Protein AF-A0A2V5WK28-F1 (afdb_monomer_lite)

Sequence (293 aa):
NPLSLSKFLLCASWWDNRQPDSDFASAKPNAKDSAPPSRVGIPGIIVWGSDWAGKEMAVALRKSIGTKAVLEDFKRYGFGERSTSQRDDTFWDELAPVWKARLLPPPAYISLSDETKDEEWAEALSIGEMDMQVTALHVSRFLQAVGNEGVMLSPVAREESAAPAMTTTPGPHRESNNSKRVMQESTSRRLQAAMRDCVQRGTARSIAKALEGTGWEVGGKTGSGMALLPKGPQIDGWFAGLIFDPQGKARFAFATFVRSGGYGGENAAKISAELARYLIGETTAAKDRPSRP

Secondary structure (DSSP, 8-state):
--GGGHHHHHHHHHHHTT----EEE-S-TT--SSSSPSEEEHHHHHHH--HHHHHHHHHHHHHHH-HHHHHHHHHHTT--BTTT----HHHHHHS-HHHHTT--PPPPEE---TTS-HHHHHIIIII-SSSEE--HHHHHHHHHHHHTTTEE------------SS-------------EE-S-HHHHHHHHHHHHHHHHTSTTGGGTTTTTTTS-EEEEEEEEEEEEETTEEEEEEEEEEEEE-TTS-EEEEEEEEETT--SIIIIIHHHHHHHHHHHTT-----S--PPP-

Radius of gyration: 19.92 Å; chains: 1; bounding box: 61×44×59 Å

pLDDT: mean 84.78, std 17.78, range [35.0, 98.75]

Foldseek 3Di:
DCFQLLLLLLLQLCVQVVPDFDWFQLDPPPDDPPAQDRIDTSLSCQQALRLRRLLVSQLVSCVVPNPVSSQVLVVLLVAHAPVPFDDLCQALVLADPVCNVPDDDDTWHAHDDNPDDSRNRSCCNRGVPPRTDDDQVSQLQSQVCLLVLQKGDSDHHDDDPPDPPDDPPPDDPPCPVPTDRSGHSVSSVSSLVSQQSSCVPGVQVLLQCLCPPPLKGWGWGKGWDWDQDPVGIAIKIWTWHFIAHNVRHTDGTGIFIDGSQPTNNGRSSVVVSQVNCVVVVNDPPDPDDDDDD

Structure (mmCIF, N/CA/C/O backbone):
data_AF-A0A2V5WK28-F1
#
_entry.id   AF-A0A2V5WK28-F1
#
loop_
_atom_site.group_PDB
_atom_site.id
_atom_site.type_symbol
_atom_site.label_atom_id
_atom_site.label_alt_id
_atom_site.label_comp_id
_atom_site.label_asym_id
_atom_site.label_entity_id
_atom_site.label_seq_id
_atom_site.pdbx_PDB_ins_code
_atom_site.Cartn_x
_atom_site.Cartn_y
_atom_site.Cartn_z
_atom_site.occupancy
_atom_site.B_iso_or_equiv
_atom_site.auth_seq_id
_atom_site.auth_comp_id
_atom_site.auth_asym_id
_atom_site.auth_atom_id
_atom_site.pdbx_PDB_model_num
ATOM 1 N N . ASN A 1 1 ? 7.209 10.031 0.341 1.00 81.19 1 ASN A N 1
ATOM 2 C CA . ASN A 1 1 ? 7.428 8.917 -0.615 1.00 81.19 1 ASN A CA 1
ATOM 3 C C . ASN A 1 1 ? 6.760 7.680 -0.008 1.00 81.19 1 ASN A C 1
ATOM 5 O O . ASN A 1 1 ? 6.576 7.694 1.210 1.00 81.19 1 ASN A O 1
ATOM 9 N N . PRO A 1 2 ? 6.270 6.697 -0.786 1.00 82.12 2 PRO A N 1
ATOM 10 C CA . PRO A 1 2 ? 5.440 5.603 -0.259 1.00 82.12 2 PRO A CA 1
ATOM 11 C C . PRO A 1 2 ? 6.206 4.609 0.617 1.00 82.12 2 PRO A C 1
ATOM 13 O O . PRO A 1 2 ? 5.587 3.895 1.406 1.00 82.12 2 PRO A O 1
ATOM 16 N N . LEU A 1 3 ? 7.535 4.560 0.489 1.00 89.69 3 LEU A N 1
ATOM 17 C CA . LEU A 1 3 ? 8.381 3.543 1.110 1.00 89.69 3 LEU A CA 1
ATOM 18 C C . LEU A 1 3 ? 7.888 2.133 0.708 1.00 89.69 3 LEU A C 1
ATOM 20 O O . LEU A 1 3 ? 7.217 1.977 -0.314 1.00 89.69 3 LEU A O 1
ATOM 24 N N . SER A 1 4 ? 8.128 1.116 1.540 1.00 89.19 4 SER A N 1
ATOM 25 C CA . SER A 1 4 ? 7.653 -0.270 1.343 1.00 89.19 4 SER A CA 1
ATOM 26 C C . SER A 1 4 ? 6.130 -0.460 1.145 1.00 89.19 4 SER A C 1
ATOM 28 O O . SER A 1 4 ? 5.692 -1.601 0.988 1.00 89.19 4 SER A O 1
ATOM 30 N N . LEU A 1 5 ? 5.306 0.598 1.140 1.00 92.75 5 LEU A N 1
ATOM 31 C CA . LEU A 1 5 ? 3.913 0.529 0.680 1.00 92.75 5 LEU A CA 1
ATOM 32 C C . LEU A 1 5 ? 3.802 0.395 -0.853 1.00 92.75 5 LEU A C 1
ATOM 34 O O . LEU A 1 5 ? 2.793 -0.121 -1.331 1.00 92.75 5 LEU A O 1
ATOM 38 N N . SER A 1 6 ? 4.823 0.789 -1.631 1.00 93.69 6 SER A N 1
ATOM 39 C CA . SER A 1 6 ? 4.862 0.596 -3.096 1.00 93.69 6 SER A CA 1
ATOM 40 C C . SER A 1 6 ? 4.729 -0.880 -3.497 1.00 93.69 6 SER A C 1
ATOM 42 O O . SER A 1 6 ? 4.060 -1.194 -4.486 1.00 93.69 6 SER A O 1
ATOM 44 N N . LYS A 1 7 ? 5.229 -1.794 -2.652 1.00 95.75 7 LYS A N 1
ATOM 45 C CA . LYS A 1 7 ? 5.062 -3.251 -2.780 1.00 95.75 7 LYS A CA 1
ATOM 46 C C . LYS A 1 7 ? 3.592 -3.695 -2.908 1.00 95.75 7 LYS A C 1
ATOM 48 O O . LYS A 1 7 ? 3.334 -4.724 -3.530 1.00 95.75 7 LYS A O 1
ATOM 53 N N . PHE A 1 8 ? 2.614 -2.933 -2.394 1.00 97.12 8 PHE A N 1
ATOM 54 C CA . PHE A 1 8 ? 1.190 -3.215 -2.636 1.00 97.12 8 PHE A CA 1
ATOM 55 C C . PHE A 1 8 ? 0.784 -3.008 -4.100 1.00 97.12 8 PHE A C 1
ATOM 57 O O . PHE A 1 8 ? 0.059 -3.839 -4.643 1.00 97.12 8 PHE A O 1
ATOM 64 N N . LEU A 1 9 ? 1.243 -1.926 -4.739 1.00 96.62 9 LEU A N 1
ATOM 65 C CA . LEU A 1 9 ? 0.930 -1.624 -6.142 1.00 96.62 9 LEU A CA 1
ATOM 66 C C . LEU A 1 9 ? 1.559 -2.675 -7.063 1.00 96.62 9 LEU A C 1
ATOM 68 O O . LEU A 1 9 ? 0.921 -3.153 -7.999 1.00 96.62 9 LEU A O 1
ATOM 72 N N . LEU A 1 10 ? 2.786 -3.083 -6.733 1.00 96.62 10 LEU A N 1
ATOM 73 C CA . LEU A 1 10 ? 3.523 -4.143 -7.413 1.00 96.62 10 LEU A CA 1
ATOM 74 C C . LEU A 1 10 ? 2.783 -5.496 -7.349 1.00 96.62 10 LEU A C 1
ATOM 76 O O . LEU A 1 10 ? 2.599 -6.145 -8.378 1.00 96.62 10 LEU A O 1
ATOM 80 N N . CYS A 1 11 ? 2.286 -5.893 -6.171 1.00 98.12 11 CYS A N 1
ATOM 81 C CA . CYS A 1 11 ? 1.469 -7.106 -6.019 1.00 98.12 11 CYS A CA 1
ATOM 82 C C . CYS A 1 11 ? 0.104 -6.998 -6.713 1.00 98.12 11 CYS A C 1
ATOM 84 O O . CYS A 1 11 ? -0.366 -7.978 -7.290 1.00 98.12 11 CYS A O 1
ATOM 86 N N . ALA A 1 12 ? -0.516 -5.814 -6.699 1.00 98.25 12 ALA A N 1
ATOM 87 C CA . ALA A 1 12 ? -1.781 -5.574 -7.384 1.00 98.25 12 ALA A CA 1
ATOM 88 C C . ALA A 1 12 ? -1.650 -5.770 -8.904 1.00 98.25 12 ALA A C 1
ATOM 90 O O . ALA A 1 12 ? -2.404 -6.554 -9.480 1.00 98.25 12 ALA A O 1
ATOM 91 N N . SER A 1 13 ? -0.655 -5.130 -9.531 1.00 98.38 13 SER A N 1
ATOM 92 C CA . SER A 1 13 ? -0.421 -5.223 -10.980 1.00 98.38 13 SER A CA 1
ATOM 93 C C . SER A 1 13 ? -0.030 -6.643 -11.408 1.00 98.38 13 SER A C 1
ATOM 95 O O . SER A 1 13 ? -0.540 -7.145 -12.411 1.00 98.38 13 SER A O 1
ATOM 97 N N . TRP A 1 14 ? 0.775 -7.354 -10.609 1.00 98.62 14 TRP A N 1
ATOM 98 C CA . TRP A 1 14 ? 1.111 -8.762 -10.864 1.00 98.62 14 TRP A CA 1
ATOM 99 C C . TRP A 1 14 ? -0.137 -9.657 -10.950 1.00 98.62 14 TRP A C 1
ATOM 101 O O . TRP A 1 14 ? -0.311 -10.399 -11.920 1.00 98.62 14 TRP A O 1
ATOM 111 N N . TRP A 1 15 ? -1.038 -9.571 -9.966 1.00 98.44 15 TRP A N 1
ATOM 112 C CA . TRP A 1 15 ? -2.248 -10.399 -9.941 1.00 98.44 15 TRP A CA 1
ATOM 113 C C . TRP A 1 15 ? -3.315 -9.948 -10.948 1.00 98.44 15 TRP A C 1
ATOM 115 O O . TRP A 1 15 ? -3.947 -10.803 -11.572 1.00 98.44 15 TRP A O 1
ATOM 125 N N . ASP A 1 16 ? -3.471 -8.644 -11.192 1.00 98.00 16 ASP A N 1
ATOM 126 C CA . ASP A 1 16 ? -4.383 -8.136 -12.225 1.00 98.00 16 ASP A CA 1
ATOM 127 C C . ASP A 1 16 ? -3.974 -8.590 -13.633 1.00 98.00 16 ASP A C 1
ATOM 129 O O . ASP A 1 16 ? -4.830 -9.014 -14.411 1.00 98.00 16 ASP A O 1
ATOM 133 N N . ASN A 1 17 ? -2.677 -8.596 -13.951 1.00 98.19 17 ASN A N 1
ATOM 134 C CA . ASN A 1 17 ? -2.169 -9.103 -15.232 1.00 98.19 17 ASN A CA 1
ATOM 135 C C . ASN A 1 17 ? -1.997 -10.630 -15.252 1.00 98.19 17 ASN A C 1
ATOM 137 O O . ASN A 1 17 ? -1.306 -11.160 -16.125 1.00 98.19 17 ASN A O 1
ATOM 141 N N . ARG A 1 18 ? -2.620 -11.340 -14.297 1.00 97.25 18 ARG A N 1
ATOM 142 C CA . ARG A 1 18 ? -2.662 -12.810 -14.190 1.00 97.25 18 ARG A CA 1
ATOM 143 C C . ARG A 1 18 ? -1.283 -13.467 -14.284 1.00 97.25 18 ARG A C 1
ATOM 145 O O . ARG A 1 18 ? -1.152 -14.572 -14.809 1.00 97.25 18 ARG A O 1
ATOM 152 N N . GLN A 1 19 ? -0.257 -12.775 -13.795 1.00 97.75 19 GLN A N 1
ATOM 153 C CA . GLN A 1 19 ? 1.105 -13.284 -13.798 1.00 97.75 19 GLN A CA 1
ATOM 154 C C . GLN A 1 19 ? 1.195 -14.515 -12.883 1.00 97.75 19 GLN A C 1
ATOM 156 O O . GLN A 1 19 ? 0.503 -14.556 -11.858 1.00 97.75 19 GLN A O 1
ATOM 161 N N . PRO A 1 20 ? 2.006 -15.528 -13.241 1.00 95.19 20 PRO A N 1
ATOM 162 C CA . PRO A 1 20 ? 2.071 -16.779 -12.493 1.00 95.19 20 PRO A CA 1
ATOM 163 C C . PRO A 1 20 ? 2.475 -16.533 -11.038 1.00 95.19 20 PRO A C 1
ATOM 165 O O . PRO A 1 20 ? 3.209 -15.591 -10.730 1.00 95.19 20 PRO A O 1
ATOM 168 N N . ASP A 1 21 ? 1.998 -17.382 -10.129 1.00 90.25 21 ASP A N 1
ATOM 169 C CA . ASP A 1 21 ? 2.465 -17.354 -8.747 1.00 90.25 21 ASP A CA 1
ATOM 170 C C . ASP A 1 21 ? 3.944 -17.783 -8.723 1.00 90.25 21 ASP A C 1
ATOM 172 O O . ASP A 1 21 ? 4.281 -18.928 -9.021 1.00 90.25 21 ASP A O 1
ATOM 176 N N . SER A 1 22 ? 4.818 -16.819 -8.422 1.00 92.19 22 SER A N 1
ATOM 177 C CA . SER A 1 22 ? 6.274 -16.926 -8.554 1.00 92.19 22 SER A CA 1
ATOM 178 C C . SER A 1 22 ? 6.984 -16.588 -7.248 1.00 92.19 22 SER A C 1
ATOM 180 O O . SER A 1 22 ? 6.601 -15.650 -6.547 1.00 92.19 22 SER A O 1
ATOM 182 N N . ASP A 1 23 ? 8.061 -17.323 -6.973 1.00 92.62 23 ASP A N 1
ATOM 183 C CA . ASP A 1 23 ? 8.958 -17.126 -5.834 1.00 92.62 23 ASP A CA 1
ATOM 184 C C . ASP A 1 23 ? 10.219 -16.357 -6.241 1.00 92.62 23 ASP A C 1
ATOM 186 O O . ASP A 1 23 ? 10.916 -16.767 -7.172 1.00 92.62 23 ASP A O 1
ATOM 190 N N . PHE A 1 24 ? 10.595 -15.336 -5.473 1.00 92.44 24 PHE A N 1
ATOM 191 C CA . PHE A 1 24 ? 11.823 -14.554 -5.662 1.00 92.44 24 PHE A CA 1
ATOM 192 C C . PHE A 1 24 ? 12.807 -14.760 -4.506 1.00 92.44 24 PHE A C 1
ATOM 194 O O . PHE A 1 24 ? 12.393 -15.008 -3.374 1.00 92.44 24 PHE A O 1
ATOM 201 N N . ALA A 1 25 ? 14.114 -14.657 -4.767 1.00 87.56 25 ALA A N 1
ATOM 202 C CA . ALA A 1 25 ? 15.127 -14.704 -3.710 1.00 87.56 25 ALA A CA 1
ATOM 203 C C . ALA A 1 25 ? 14.946 -13.518 -2.747 1.00 87.56 25 ALA A C 1
ATOM 205 O O . ALA A 1 25 ? 14.736 -12.389 -3.185 1.00 87.56 25 ALA A O 1
ATOM 206 N N . SER A 1 26 ? 15.005 -13.758 -1.437 1.00 77.88 26 SER A N 1
ATOM 207 C CA . SER A 1 26 ? 14.672 -12.732 -0.436 1.00 77.88 26 SER A CA 1
ATOM 208 C C . SER A 1 26 ? 15.874 -11.981 0.143 1.00 77.88 26 SER A C 1
ATOM 210 O O . SER A 1 26 ? 15.704 -10.943 0.789 1.00 77.88 26 SER A O 1
ATOM 212 N N . ALA A 1 27 ? 17.077 -12.494 -0.102 1.00 72.62 27 ALA A N 1
ATOM 213 C CA . ALA A 1 27 ? 18.357 -11.929 0.290 1.00 72.62 27 ALA A CA 1
ATOM 214 C C . ALA A 1 27 ? 19.449 -12.422 -0.673 1.00 72.62 27 ALA A C 1
ATOM 216 O O . ALA A 1 27 ? 19.266 -13.413 -1.386 1.00 72.62 27 ALA A O 1
ATOM 217 N N . LYS A 1 28 ? 20.621 -11.777 -0.642 1.00 59.50 28 LYS A N 1
ATOM 218 C CA . LYS A 1 28 ? 21.841 -12.382 -1.197 1.00 59.50 28 LYS A CA 1
ATOM 219 C C . LYS A 1 28 ? 22.191 -13.658 -0.408 1.00 59.50 28 LYS A C 1
ATOM 221 O O . LYS A 1 28 ? 21.880 -13.721 0.786 1.00 59.50 28 LYS A O 1
ATOM 226 N N . PRO A 1 29 ? 22.883 -14.640 -1.016 1.00 46.19 29 PRO A N 1
ATOM 227 C CA . PRO A 1 29 ? 23.474 -15.744 -0.266 1.00 46.19 29 PRO A CA 1
ATOM 228 C C . PRO A 1 29 ? 24.302 -15.231 0.926 1.00 46.19 29 PRO A C 1
ATOM 230 O O . PRO A 1 29 ? 25.014 -14.235 0.797 1.00 46.19 29 PRO A O 1
ATOM 233 N N . ASN A 1 30 ? 24.227 -15.938 2.060 1.00 48.91 30 ASN A N 1
ATOM 234 C CA . ASN A 1 30 ? 24.973 -15.695 3.309 1.00 48.91 30 ASN A CA 1
ATOM 235 C C . ASN A 1 30 ? 24.459 -14.574 4.254 1.00 48.91 30 ASN A C 1
ATOM 237 O O . ASN A 1 30 ? 25.226 -14.079 5.082 1.00 48.91 30 ASN A O 1
ATOM 241 N N . ALA A 1 31 ? 23.174 -14.201 4.207 1.00 48.84 31 ALA A N 1
ATOM 242 C CA . ALA A 1 31 ? 22.537 -13.424 5.287 1.00 48.84 31 ALA A CA 1
ATOM 243 C C . ALA A 1 31 ? 22.221 -14.302 6.526 1.00 48.84 31 ALA A C 1
ATOM 245 O O . ALA A 1 31 ? 21.908 -15.480 6.373 1.00 48.84 31 ALA A O 1
ATOM 246 N N . LYS A 1 32 ? 22.303 -13.740 7.747 1.00 35.34 32 LYS A N 1
ATOM 247 C CA . LYS A 1 32 ? 22.121 -14.464 9.030 1.00 35.34 32 LYS A CA 1
ATOM 248 C C . LYS A 1 32 ? 20.684 -14.443 9.581 1.00 35.34 32 LYS A C 1
ATOM 250 O O . LYS A 1 32 ? 19.850 -13.631 9.183 1.00 35.34 32 LYS A O 1
ATOM 255 N N . ASP A 1 33 ? 20.431 -15.330 10.542 1.00 38.56 33 ASP A N 1
ATOM 256 C CA . ASP A 1 33 ? 19.117 -15.721 11.066 1.00 38.56 33 ASP A CA 1
ATOM 257 C C . ASP A 1 33 ? 18.341 -14.636 11.835 1.00 38.56 33 ASP A C 1
ATOM 259 O O . ASP A 1 33 ? 18.338 -14.553 13.061 1.00 38.56 33 ASP A O 1
ATOM 263 N N . SER A 1 34 ? 17.609 -13.819 11.086 1.00 47.56 34 SER A N 1
ATOM 264 C CA . SER A 1 34 ? 16.286 -13.271 11.461 1.00 47.56 34 SER A CA 1
ATOM 265 C C . SER A 1 34 ? 15.507 -12.825 10.208 1.00 47.56 34 SER A C 1
ATOM 267 O O . SER A 1 34 ? 14.659 -11.934 10.244 1.00 47.56 34 SER A O 1
ATOM 269 N N . ALA A 1 35 ? 15.844 -13.441 9.072 1.00 57.88 35 ALA A N 1
ATOM 270 C CA . ALA A 1 35 ? 15.523 -12.989 7.727 1.00 57.88 35 ALA A CA 1
ATOM 271 C C . ALA A 1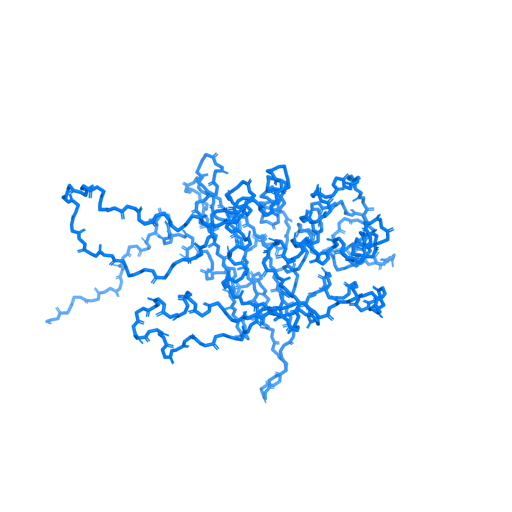 35 ? 14.147 -13.478 7.222 1.00 57.88 35 ALA A C 1
ATOM 273 O O . ALA A 1 35 ? 13.582 -14.428 7.774 1.00 57.88 35 ALA A O 1
ATOM 274 N N . PRO A 1 36 ? 13.613 -12.883 6.134 1.00 63.78 36 PRO A N 1
ATOM 275 C CA . PRO A 1 36 ? 12.620 -13.553 5.291 1.00 63.78 36 PRO A CA 1
ATOM 276 C C . PRO A 1 36 ? 13.056 -14.985 4.905 1.00 63.78 36 PRO A C 1
ATOM 278 O O . PRO A 1 36 ? 14.255 -15.230 4.750 1.00 63.78 36 PRO A O 1
ATOM 281 N N . PRO A 1 37 ? 12.111 -15.915 4.651 1.00 74.81 37 PRO A N 1
ATOM 282 C CA . PRO A 1 37 ? 12.414 -17.211 4.038 1.00 74.81 37 PRO A CA 1
ATOM 283 C C . PRO A 1 37 ? 13.245 -17.036 2.759 1.00 74.81 37 PRO A C 1
ATOM 285 O O . PRO A 1 37 ? 13.019 -16.077 2.024 1.00 74.81 37 PRO A O 1
ATOM 288 N N . SER A 1 38 ? 14.206 -17.925 2.486 1.00 82.19 38 SER A N 1
ATOM 289 C CA . SER A 1 38 ? 15.237 -17.736 1.439 1.00 82.19 38 SER A CA 1
ATOM 290 C C . SER A 1 38 ? 14.682 -17.449 0.036 1.00 82.19 38 SER A C 1
ATOM 292 O O . SER A 1 38 ? 15.300 -16.718 -0.743 1.00 82.19 38 SER A O 1
ATOM 294 N N . ARG A 1 39 ? 13.482 -17.959 -0.258 1.00 86.94 39 ARG A N 1
ATOM 295 C CA . ARG A 1 39 ? 12.607 -17.468 -1.325 1.00 86.94 39 ARG A CA 1
ATOM 296 C C . ARG A 1 39 ? 11.275 -17.010 -0.738 1.00 86.94 39 ARG A C 1
ATOM 298 O O . ARG A 1 39 ? 10.786 -17.607 0.219 1.00 86.94 39 ARG A O 1
ATOM 305 N N . VAL A 1 40 ? 10.671 -15.986 -1.334 1.00 90.00 40 VAL A N 1
ATOM 306 C CA . VAL A 1 40 ? 9.326 -15.511 -0.990 1.00 90.00 40 VAL A CA 1
ATOM 307 C C . VAL A 1 40 ? 8.461 -15.379 -2.241 1.00 90.00 40 VAL A C 1
ATOM 309 O O . VAL A 1 40 ? 8.849 -14.724 -3.209 1.00 90.00 40 VAL A O 1
ATOM 312 N N . GLY A 1 41 ? 7.276 -15.985 -2.197 1.00 94.00 41 GLY A N 1
ATOM 313 C CA . GLY A 1 41 ? 6.235 -15.799 -3.205 1.00 94.00 41 GLY A CA 1
ATOM 314 C C . GLY A 1 41 ? 5.598 -14.414 -3.138 1.00 94.00 41 GLY A C 1
ATOM 315 O O . GLY A 1 41 ? 5.812 -13.673 -2.176 1.00 94.00 41 GLY A O 1
ATOM 316 N N . ILE A 1 42 ? 4.754 -14.085 -4.118 1.00 96.06 42 ILE A N 1
ATOM 317 C CA . ILE A 1 42 ? 4.121 -12.757 -4.255 1.00 96.06 42 ILE A CA 1
ATOM 318 C C . ILE A 1 42 ? 3.485 -1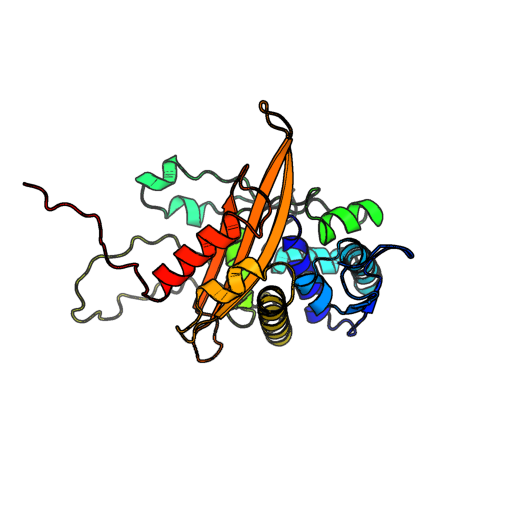2.225 -2.947 1.00 96.06 42 ILE A C 1
ATOM 320 O O . ILE A 1 42 ? 3.818 -11.107 -2.550 1.00 96.06 42 ILE A O 1
ATOM 324 N N . PRO A 1 43 ? 2.665 -12.990 -2.185 1.00 95.81 43 PRO A N 1
ATOM 325 C CA . PRO A 1 43 ? 2.147 -12.509 -0.897 1.00 95.81 43 PRO A CA 1
ATOM 326 C C . PRO A 1 43 ? 3.268 -12.232 0.117 1.00 95.81 43 PRO A C 1
ATOM 328 O O . PRO A 1 43 ? 3.205 -11.278 0.891 1.00 95.81 43 PRO A O 1
ATOM 331 N N . GLY A 1 44 ? 4.329 -13.042 0.088 1.00 93.62 44 GLY A N 1
ATOM 332 C CA . GLY A 1 44 ? 5.500 -12.943 0.955 1.00 93.62 44 GLY A CA 1
ATOM 333 C C . GLY A 1 44 ? 6.283 -11.636 0.810 1.00 93.62 44 GLY A C 1
ATOM 334 O O . GLY A 1 44 ? 6.931 -11.219 1.769 1.00 93.62 44 GLY A O 1
ATOM 335 N N . ILE A 1 45 ? 6.187 -10.949 -0.331 1.00 94.44 45 ILE A N 1
ATOM 336 C CA . ILE A 1 45 ? 6.811 -9.633 -0.544 1.00 94.44 45 ILE A CA 1
ATOM 337 C C . ILE A 1 45 ? 6.112 -8.552 0.299 1.00 94.44 45 ILE A C 1
ATOM 339 O O . ILE A 1 45 ? 6.783 -7.690 0.869 1.00 94.44 45 ILE A O 1
ATOM 343 N N . ILE A 1 46 ? 4.792 -8.652 0.492 1.00 95.62 46 ILE A N 1
ATOM 344 C CA . ILE A 1 46 ? 4.057 -7.842 1.477 1.00 95.62 46 ILE A CA 1
ATOM 345 C C . ILE A 1 46 ? 4.400 -8.315 2.895 1.00 95.62 46 ILE A C 1
ATOM 347 O O . ILE A 1 46 ? 4.847 -7.510 3.709 1.00 95.62 46 ILE A O 1
ATOM 351 N N . VAL A 1 47 ? 4.246 -9.613 3.184 1.00 94.50 47 VAL A N 1
ATOM 352 C CA . VAL A 1 47 ? 4.381 -10.167 4.547 1.00 94.50 47 VAL A CA 1
ATOM 353 C C . VAL A 1 47 ? 5.754 -9.893 5.151 1.00 94.50 47 VAL A C 1
ATOM 355 O O . VAL A 1 47 ? 5.848 -9.358 6.253 1.00 94.50 47 VAL A O 1
ATOM 358 N N . TRP A 1 48 ? 6.827 -10.240 4.444 1.00 90.69 48 TRP A N 1
ATOM 359 C CA . TRP A 1 48 ? 8.194 -10.138 4.955 1.00 90.69 48 TRP A CA 1
ATOM 360 C C . TRP A 1 48 ? 8.904 -8.847 4.548 1.00 90.69 48 TRP A C 1
ATOM 362 O O . TRP A 1 48 ? 9.970 -8.550 5.077 1.00 90.69 48 TRP A O 1
ATOM 372 N N . GLY A 1 49 ? 8.337 -8.077 3.614 1.00 87.25 49 GLY A N 1
ATOM 373 C CA . GLY A 1 49 ? 8.872 -6.780 3.204 1.00 87.25 49 GLY A CA 1
ATOM 374 C C . GLY A 1 49 ? 10.226 -6.814 2.490 1.00 87.25 49 GLY A C 1
ATOM 375 O O . GLY A 1 49 ? 10.803 -5.746 2.329 1.00 87.25 49 GLY A O 1
ATOM 376 N N . SER A 1 50 ? 10.726 -7.986 2.069 1.00 90.88 50 SER A N 1
ATOM 377 C CA . SER A 1 50 ? 12.050 -8.136 1.441 1.00 90.88 50 SER A CA 1
ATOM 378 C C . SER A 1 50 ? 12.229 -7.181 0.260 1.00 90.88 50 SER A C 1
ATOM 380 O O . SER A 1 50 ? 11.520 -7.271 -0.747 1.00 90.88 50 SER A O 1
ATOM 382 N N . ASP A 1 51 ? 13.211 -6.285 0.377 1.00 91.19 51 ASP A N 1
ATOM 383 C CA . ASP A 1 51 ? 13.547 -5.355 -0.695 1.00 91.19 51 ASP A CA 1
ATOM 384 C C . ASP A 1 51 ? 14.149 -6.078 -1.899 1.00 91.19 51 ASP A C 1
ATOM 386 O O . ASP A 1 51 ? 13.821 -5.720 -3.026 1.00 91.19 51 ASP A O 1
ATOM 390 N N . TRP A 1 52 ? 14.954 -7.130 -1.689 1.00 90.75 52 TRP A N 1
ATOM 391 C CA . TRP A 1 52 ? 15.529 -7.909 -2.792 1.00 90.75 52 TRP A CA 1
ATOM 392 C C . TRP A 1 52 ? 14.438 -8.604 -3.612 1.00 90.75 52 TRP A C 1
ATOM 394 O O . TRP A 1 52 ? 14.381 -8.428 -4.825 1.00 90.75 52 TRP A O 1
ATOM 404 N N . ALA A 1 53 ? 13.510 -9.309 -2.961 1.00 93.75 53 ALA A N 1
ATOM 405 C CA . ALA A 1 53 ? 12.423 -9.986 -3.665 1.00 93.75 53 ALA A CA 1
ATOM 406 C C . ALA A 1 53 ? 11.494 -8.999 -4.390 1.00 93.75 53 ALA A C 1
ATOM 408 O O . ALA A 1 53 ? 11.091 -9.256 -5.522 1.00 93.75 53 ALA A O 1
ATOM 409 N N . GLY A 1 54 ? 11.196 -7.845 -3.780 1.00 95.12 54 GLY A N 1
ATOM 410 C CA . GLY A 1 54 ? 10.442 -6.780 -4.446 1.00 95.12 54 GLY A CA 1
ATOM 411 C C . GLY A 1 54 ? 11.195 -6.148 -5.626 1.00 95.12 54 GLY A C 1
ATOM 412 O O . GLY A 1 54 ? 10.564 -5.792 -6.618 1.00 95.12 54 GLY A O 1
ATOM 413 N N . LYS A 1 55 ? 12.533 -6.049 -5.563 1.00 95.81 55 LYS A N 1
ATOM 414 C CA . LYS A 1 55 ? 13.376 -5.549 -6.663 1.00 95.81 55 LYS A CA 1
ATOM 415 C C . LYS A 1 55 ? 13.331 -6.499 -7.863 1.00 95.81 55 LYS A C 1
ATOM 417 O O . LYS A 1 55 ? 13.008 -6.071 -8.969 1.00 95.81 55 LYS A O 1
ATOM 422 N N . GLU A 1 56 ? 13.579 -7.788 -7.625 1.00 96.06 56 GLU A N 1
ATOM 423 C CA . GLU A 1 56 ? 13.481 -8.852 -8.638 1.00 96.06 56 GLU A CA 1
ATOM 424 C C . GLU A 1 56 ? 12.082 -8.878 -9.280 1.00 96.06 56 GLU A C 1
ATOM 426 O O . GLU A 1 56 ? 11.948 -8.875 -10.504 1.00 96.06 56 GLU A O 1
ATOM 431 N N . MET A 1 57 ? 11.029 -8.825 -8.457 1.00 97.50 57 MET A N 1
ATOM 432 C CA . MET A 1 57 ? 9.639 -8.822 -8.913 1.00 97.50 57 MET A CA 1
ATOM 433 C C . MET A 1 57 ? 9.291 -7.589 -9.762 1.00 97.50 57 MET A C 1
ATOM 435 O O . MET A 1 57 ? 8.594 -7.726 -10.767 1.00 97.50 57 MET A O 1
ATOM 439 N N . ALA A 1 58 ? 9.776 -6.396 -9.402 1.00 97.50 58 ALA A N 1
ATOM 440 C CA . ALA A 1 58 ? 9.540 -5.170 -10.168 1.00 97.50 58 ALA A CA 1
ATOM 441 C C . ALA A 1 58 ? 10.127 -5.240 -11.586 1.00 97.50 58 ALA A C 1
ATOM 443 O O . ALA A 1 58 ? 9.471 -4.836 -12.552 1.00 97.50 58 ALA A O 1
ATOM 444 N N . VAL A 1 59 ? 11.338 -5.785 -11.719 1.00 97.88 59 VAL A N 1
ATOM 445 C CA . VAL A 1 59 ? 12.010 -5.992 -13.012 1.00 97.88 59 VAL A CA 1
ATOM 446 C C . VAL A 1 59 ? 11.328 -7.106 -13.811 1.00 97.88 59 VAL A C 1
ATOM 448 O O . VAL A 1 59 ? 11.030 -6.923 -14.993 1.00 97.88 59 VAL A O 1
ATOM 451 N N . ALA A 1 60 ? 11.006 -8.233 -13.168 1.00 98.06 60 ALA A N 1
ATOM 452 C CA . ALA A 1 60 ? 10.299 -9.346 -13.799 1.00 98.06 60 ALA A CA 1
ATOM 453 C C . ALA A 1 60 ? 8.921 -8.930 -14.345 1.00 98.06 60 ALA A C 1
ATOM 455 O O . ALA A 1 60 ? 8.565 -9.306 -15.461 1.00 98.06 60 ALA A O 1
ATOM 456 N N . LEU A 1 61 ? 8.175 -8.101 -13.606 1.00 98.44 61 LEU A N 1
ATOM 457 C CA . LEU A 1 61 ? 6.872 -7.599 -14.041 1.00 98.44 61 LEU A CA 1
ATOM 458 C C . LEU A 1 61 ? 6.992 -6.734 -15.306 1.00 98.44 61 LEU A C 1
ATOM 460 O O . LEU A 1 61 ? 6.288 -7.001 -16.279 1.00 98.44 61 LEU A O 1
ATOM 464 N N . ARG A 1 62 ? 7.923 -5.761 -15.349 1.00 98.00 62 ARG A N 1
ATOM 465 C CA . ARG A 1 62 ? 8.137 -4.925 -16.552 1.00 98.00 62 ARG A CA 1
ATOM 466 C C . ARG A 1 62 ? 8.524 -5.767 -17.762 1.00 98.00 62 ARG A C 1
ATOM 468 O O . ARG A 1 62 ? 8.014 -5.528 -18.851 1.00 98.00 62 ARG A O 1
ATOM 475 N N . LYS A 1 63 ? 9.396 -6.758 -17.579 1.00 97.56 63 LYS A N 1
ATOM 476 C CA . LYS A 1 63 ? 9.857 -7.628 -18.672 1.00 97.56 63 LYS A CA 1
ATOM 477 C C . LYS A 1 63 ? 8.776 -8.585 -19.181 1.00 97.56 63 LYS A C 1
ATOM 479 O O . LYS A 1 63 ? 8.885 -9.045 -20.311 1.00 97.56 63 LYS A O 1
ATOM 484 N N . SER A 1 64 ? 7.737 -8.846 -18.385 1.00 98.00 64 SER A N 1
ATOM 485 C CA . SER A 1 64 ? 6.596 -9.677 -18.779 1.00 98.00 64 SER A CA 1
ATOM 486 C C . SER A 1 64 ? 5.469 -8.883 -19.458 1.00 98.00 64 SER A C 1
ATOM 488 O O . SER A 1 64 ? 4.983 -9.299 -20.507 1.00 98.00 64 SER A O 1
ATOM 490 N N . ILE A 1 65 ? 5.059 -7.733 -18.897 1.00 98.06 65 ILE A N 1
ATOM 491 C CA . ILE A 1 65 ? 3.876 -6.980 -19.380 1.00 98.06 65 ILE A CA 1
ATOM 492 C C . ILE A 1 65 ? 4.197 -5.636 -20.057 1.00 98.06 65 ILE A C 1
ATOM 494 O O . ILE A 1 65 ? 3.302 -4.980 -20.588 1.00 98.06 65 ILE A O 1
ATOM 498 N N . GLY A 1 66 ? 5.465 -5.225 -20.062 1.00 98.00 66 GLY A N 1
ATOM 499 C CA . GLY A 1 66 ? 5.930 -3.941 -20.587 1.00 98.00 66 GLY A CA 1
ATOM 500 C C . GLY A 1 66 ? 5.762 -2.773 -19.608 1.00 98.00 66 GLY A C 1
ATOM 501 O O . GLY A 1 66 ? 4.894 -2.770 -18.734 1.00 98.00 66 GLY A O 1
ATOM 502 N N . THR A 1 67 ? 6.590 -1.738 -19.783 1.00 97.38 67 THR A N 1
ATOM 503 C CA . THR A 1 67 ? 6.555 -0.478 -19.018 1.00 97.38 67 THR A CA 1
ATOM 504 C C . THR A 1 67 ? 5.149 0.104 -18.941 1.00 97.38 67 THR A C 1
ATOM 506 O O . THR A 1 67 ? 4.616 0.358 -17.860 1.00 97.38 67 THR A O 1
ATOM 509 N N . LYS A 1 68 ? 4.543 0.306 -20.113 1.00 96.62 68 LYS A N 1
ATOM 510 C CA . LYS A 1 68 ? 3.292 1.039 -20.267 1.00 96.62 68 LYS A CA 1
ATOM 511 C C . LYS A 1 68 ? 2.148 0.411 -19.470 1.00 96.62 68 LYS A C 1
ATOM 513 O O . LYS A 1 68 ? 1.435 1.146 -18.800 1.00 96.62 68 LYS A O 1
ATOM 518 N N . ALA A 1 69 ? 2.019 -0.917 -19.471 1.00 97.81 69 ALA A N 1
ATOM 519 C CA . ALA A 1 69 ? 0.967 -1.608 -18.725 1.00 97.81 69 ALA A CA 1
ATOM 520 C C . ALA A 1 69 ? 1.111 -1.415 -17.203 1.00 97.81 69 ALA A C 1
ATOM 522 O O . ALA A 1 69 ? 0.129 -1.120 -16.527 1.00 97.81 69 ALA A O 1
ATOM 523 N N . VAL A 1 70 ? 2.338 -1.476 -16.669 1.00 97.81 70 VAL A N 1
ATOM 524 C CA . VAL A 1 70 ? 2.609 -1.215 -15.241 1.00 97.81 70 VAL A CA 1
ATOM 525 C C . VAL A 1 70 ? 2.247 0.228 -14.853 1.00 97.81 70 VAL A C 1
ATOM 527 O O . VAL A 1 70 ? 1.667 0.461 -13.792 1.00 97.81 70 VAL A O 1
ATOM 530 N N . LEU A 1 71 ? 2.542 1.211 -15.711 1.00 96.12 71 LEU A N 1
ATOM 531 C CA . LEU A 1 71 ? 2.191 2.614 -15.452 1.00 96.12 71 LEU A CA 1
ATOM 532 C C . LEU A 1 71 ? 0.687 2.884 -15.624 1.00 96.12 71 LEU A C 1
ATOM 534 O O . LEU A 1 71 ? 0.107 3.624 -14.830 1.00 96.12 71 LEU A O 1
ATOM 538 N N . GLU A 1 72 ? 0.031 2.258 -16.604 1.00 96.19 72 GLU A N 1
ATOM 539 C CA . GLU A 1 72 ? -1.426 2.318 -16.781 1.00 96.19 72 GLU A CA 1
ATOM 540 C C . GLU A 1 72 ? -2.167 1.675 -15.600 1.00 96.19 72 GLU A C 1
ATOM 542 O O . GLU A 1 72 ? -3.184 2.216 -15.160 1.00 96.19 72 GLU A O 1
ATOM 547 N N . ASP A 1 73 ? -1.627 0.606 -15.010 1.00 97.62 73 ASP A N 1
ATOM 548 C CA . ASP A 1 73 ? -2.115 0.021 -13.759 1.00 97.62 73 ASP A CA 1
ATOM 549 C C . ASP A 1 73 ? -1.980 0.973 -12.578 1.00 97.62 73 ASP A C 1
ATOM 551 O O . ASP A 1 73 ? -2.956 1.208 -11.868 1.00 97.62 73 ASP A O 1
ATOM 555 N N . PHE A 1 74 ? -0.811 1.577 -12.369 1.00 95.50 74 PHE A N 1
ATOM 556 C CA . PHE A 1 74 ? -0.629 2.514 -11.260 1.00 95.50 74 PHE A CA 1
ATOM 557 C C . PHE A 1 74 ? -1.523 3.752 -11.413 1.00 95.50 74 PHE A C 1
ATOM 559 O O . PHE A 1 74 ? -2.179 4.157 -10.450 1.00 95.50 74 PHE A O 1
ATOM 566 N N . LYS A 1 75 ? -1.674 4.270 -12.637 1.00 94.25 75 LYS A N 1
ATOM 567 C CA . LYS A 1 75 ? -2.620 5.341 -12.992 1.00 94.25 75 LYS A CA 1
ATOM 568 C C . LYS A 1 75 ? -4.074 4.919 -12.754 1.00 94.25 75 LYS A C 1
ATOM 570 O O . LYS A 1 75 ? -4.871 5.701 -12.234 1.00 94.25 75 LYS A O 1
ATOM 575 N N . ARG A 1 76 ? -4.423 3.663 -13.053 1.00 94.88 76 ARG A N 1
ATOM 576 C CA . ARG A 1 76 ? -5.723 3.037 -12.748 1.00 94.88 76 ARG A CA 1
ATOM 577 C C . ARG A 1 76 ? -5.949 2.883 -11.238 1.00 94.88 76 ARG A C 1
ATOM 579 O O . ARG A 1 76 ? -7.074 3.100 -10.797 1.00 94.88 76 ARG A O 1
ATOM 586 N N . TYR A 1 77 ? -4.902 2.615 -10.458 1.00 94.56 77 TYR A N 1
ATOM 587 C CA . TYR A 1 77 ? -4.882 2.579 -8.988 1.00 94.56 77 TYR A CA 1
ATOM 588 C C . TYR A 1 77 ? -4.858 3.968 -8.321 1.00 94.56 77 TYR A C 1
ATOM 590 O O . TYR A 1 77 ? -4.950 4.044 -7.096 1.00 94.56 77 TYR A O 1
ATOM 598 N N . GLY A 1 78 ? -4.771 5.054 -9.099 1.00 90.56 78 GLY A N 1
ATOM 599 C CA . GLY A 1 78 ? -4.812 6.444 -8.629 1.00 90.56 78 GLY A CA 1
ATOM 600 C C . GLY A 1 78 ? -3.464 7.175 -8.601 1.00 90.56 78 GLY A C 1
ATOM 601 O O . GLY A 1 78 ? -3.438 8.352 -8.271 1.00 90.56 78 GLY A O 1
ATOM 602 N N . PHE A 1 79 ? -2.355 6.531 -8.963 1.00 90.38 79 PHE A N 1
ATOM 603 C CA . PHE A 1 79 ? -1.007 7.107 -8.932 1.00 90.38 79 PHE A CA 1
ATOM 604 C C . PHE A 1 79 ? -0.561 7.496 -10.350 1.00 90.38 79 PHE A C 1
ATOM 606 O O . PHE A 1 79 ? -0.051 6.669 -11.103 1.00 90.38 79 PHE A O 1
ATOM 613 N N . GLY A 1 80 ? -0.816 8.752 -10.726 1.00 86.75 80 GLY A N 1
ATOM 614 C CA . GLY A 1 80 ? -0.520 9.294 -12.058 1.00 86.75 80 GLY A CA 1
ATOM 615 C C . GLY A 1 80 ? 0.955 9.634 -12.312 1.00 86.75 80 GLY A C 1
ATOM 616 O O . GLY A 1 80 ? 1.804 9.556 -11.425 1.00 86.75 80 GLY A O 1
ATOM 617 N N . GLU A 1 81 ? 1.252 10.040 -13.547 1.00 86.75 81 GLU A N 1
ATOM 618 C CA . GLU A 1 81 ? 2.568 10.549 -13.952 1.00 86.75 81 GLU A CA 1
ATOM 619 C C . GLU A 1 81 ? 2.800 11.963 -13.405 1.00 86.75 81 GLU A C 1
ATOM 621 O O . GLU A 1 81 ? 1.903 12.806 -13.442 1.00 86.75 81 GLU A O 1
ATOM 626 N N . ARG A 1 82 ? 4.034 12.281 -13.002 1.00 86.06 82 ARG A N 1
ATOM 627 C CA . ARG A 1 82 ? 4.420 13.602 -12.463 1.00 86.06 82 ARG A CA 1
ATOM 628 C C . ARG A 1 82 ? 4.038 14.803 -13.341 1.00 86.06 82 ARG A C 1
ATOM 630 O O . ARG A 1 82 ? 3.804 15.885 -12.814 1.00 86.06 82 ARG A O 1
ATOM 637 N N . SER A 1 83 ? 3.972 14.611 -14.655 1.00 79.12 83 SER A N 1
ATOM 638 C CA . SER A 1 83 ? 3.563 15.602 -15.661 1.00 79.12 83 SER A CA 1
ATOM 639 C C . SER A 1 83 ? 2.064 15.931 -15.655 1.00 79.12 83 SER A C 1
ATOM 641 O O . SER A 1 83 ? 1.679 17.004 -16.111 1.00 79.12 83 SER A O 1
ATOM 643 N N . THR A 1 84 ? 1.216 15.015 -15.174 1.00 79.88 84 THR A N 1
ATOM 644 C CA . THR A 1 84 ? -0.256 15.109 -15.252 1.00 79.88 84 THR A CA 1
ATOM 645 C C . THR A 1 84 ? -0.956 15.011 -13.894 1.00 79.88 84 THR A C 1
ATOM 647 O O . THR A 1 84 ? -2.141 15.330 -13.796 1.00 79.88 84 THR A O 1
ATOM 650 N N . SER A 1 85 ? -0.242 14.616 -12.837 1.00 80.12 85 SER A N 1
ATOM 651 C CA . SER A 1 85 ? -0.756 14.536 -11.470 1.00 80.12 85 SER A CA 1
ATOM 652 C C . SER A 1 85 ? -1.170 15.894 -10.903 1.00 80.12 85 SER A C 1
ATOM 654 O O . SER A 1 85 ? -0.340 16.748 -10.591 1.00 80.12 85 SER A O 1
ATOM 656 N N . GLN A 1 86 ? -2.474 16.049 -10.689 1.00 77.12 86 GLN A N 1
ATOM 657 C CA . GLN A 1 86 ? -3.071 17.168 -9.963 1.00 77.12 86 GLN A CA 1
ATOM 658 C C . GLN A 1 86 ? -3.190 16.835 -8.463 1.00 77.12 86 GLN A C 1
ATOM 660 O O . GLN A 1 86 ? -3.092 15.677 -8.051 1.00 77.12 86 GLN A O 1
ATOM 665 N N . ARG A 1 87 ? -3.380 17.859 -7.627 1.00 78.75 87 ARG A N 1
ATOM 666 C CA . ARG A 1 87 ? -3.734 17.700 -6.207 1.00 78.75 87 ARG A CA 1
ATOM 667 C C . ARG A 1 87 ? -5.237 17.366 -6.108 1.00 78.75 87 ARG A C 1
ATOM 669 O O . ARG A 1 87 ? -5.999 17.701 -7.010 1.00 78.75 87 ARG A O 1
ATOM 676 N N . ASP A 1 88 ? -5.669 16.658 -5.055 1.00 76.94 88 ASP A N 1
ATOM 677 C CA . ASP A 1 88 ? -7.078 16.245 -4.866 1.00 76.94 88 ASP A CA 1
ATOM 678 C C . ASP A 1 88 ? -8.004 17.427 -4.472 1.00 76.94 88 ASP A C 1
ATOM 680 O O . ASP A 1 88 ? -8.735 17.337 -3.485 1.00 76.94 88 ASP A O 1
ATOM 684 N N . ASP A 1 89 ? -7.940 18.560 -5.176 1.00 74.62 89 ASP A N 1
ATOM 685 C CA . ASP A 1 89 ? -8.502 19.853 -4.751 1.00 74.62 89 ASP A CA 1
ATOM 686 C C . ASP A 1 89 ? -9.966 19.753 -4.328 1.00 74.62 89 ASP A C 1
ATOM 688 O O . ASP A 1 89 ? -10.296 20.203 -3.241 1.00 74.62 89 ASP A O 1
ATOM 692 N N . THR A 1 90 ? -10.806 19.033 -5.078 1.00 79.69 90 THR A N 1
ATOM 693 C CA . THR A 1 90 ? -12.216 18.783 -4.727 1.00 79.69 90 THR A CA 1
ATOM 694 C C . THR A 1 90 ? -12.407 18.247 -3.301 1.00 79.69 90 THR A C 1
ATOM 696 O O . THR A 1 90 ? -13.308 18.693 -2.601 1.00 79.69 90 THR A O 1
ATOM 699 N N . PHE A 1 91 ? -11.549 17.333 -2.836 1.00 82.81 91 PHE A N 1
ATOM 700 C CA . PHE A 1 91 ? -11.629 16.785 -1.478 1.00 82.81 91 PHE A CA 1
ATOM 701 C C . PHE A 1 91 ? -11.109 17.772 -0.424 1.00 82.81 91 PHE A C 1
ATOM 703 O O . PHE A 1 91 ? -11.707 17.920 0.640 1.00 82.81 91 PHE A O 1
ATOM 710 N N . TRP A 1 92 ? -10.001 18.466 -0.704 1.00 80.56 92 TRP A N 1
ATOM 711 C CA . TRP A 1 92 ? -9.429 19.443 0.233 1.00 80.56 92 TRP A CA 1
ATOM 712 C C . TRP A 1 92 ? -10.242 20.748 0.294 1.00 80.56 92 TRP A C 1
ATOM 714 O O . TRP A 1 92 ? -10.193 21.456 1.300 1.00 80.56 92 TRP A O 1
ATOM 724 N N . ASP A 1 93 ? -11.024 21.044 -0.747 1.00 77.81 93 ASP A N 1
ATOM 725 C CA . ASP A 1 93 ? -11.934 22.182 -0.832 1.00 77.81 93 ASP A CA 1
ATOM 726 C C . ASP A 1 93 ? -13.277 21.945 -0.135 1.00 77.81 93 ASP A C 1
ATOM 728 O O . ASP A 1 93 ? -13.837 22.926 0.363 1.00 77.81 93 ASP A O 1
ATOM 732 N N . GLU A 1 94 ? -13.762 20.694 -0.092 1.00 78.25 94 GLU A N 1
ATOM 733 C CA . GLU A 1 94 ? -14.962 20.261 0.650 1.00 78.25 94 GLU A CA 1
ATOM 734 C C . GLU A 1 94 ? -14.784 20.343 2.179 1.00 78.25 94 GLU A C 1
ATOM 736 O O . GLU A 1 94 ? -15.769 20.491 2.902 1.00 78.25 94 GLU A O 1
ATOM 741 N N . LEU A 1 95 ? -13.542 20.285 2.681 1.00 74.25 95 LEU A N 1
ATOM 742 C CA . LEU A 1 95 ? -13.248 20.359 4.115 1.00 74.25 95 LEU A CA 1
ATOM 743 C C . LEU A 1 95 ? -13.802 21.628 4.775 1.00 74.25 95 LEU A C 1
ATOM 745 O O . LEU A 1 95 ? -13.619 22.746 4.285 1.00 74.25 95 LEU A O 1
ATOM 749 N N . ALA A 1 96 ? -14.346 21.455 5.985 1.00 67.88 96 ALA A N 1
ATOM 750 C CA . ALA A 1 96 ? -14.748 22.558 6.853 1.00 67.88 96 ALA A CA 1
ATOM 751 C C . ALA A 1 96 ? -13.617 23.612 6.983 1.00 67.88 96 ALA A C 1
ATOM 753 O O . ALA A 1 96 ? -12.449 23.231 7.155 1.00 67.88 96 ALA A O 1
ATOM 754 N N . PRO A 1 97 ? -13.914 24.932 6.950 1.00 71.06 97 PRO A N 1
ATOM 755 C CA . PRO A 1 97 ? -12.903 25.984 6.762 1.00 71.06 97 PRO A CA 1
ATOM 756 C C . PRO A 1 97 ? -11.709 25.959 7.731 1.00 71.06 97 PRO A C 1
ATOM 758 O O . PRO A 1 97 ? -10.596 26.324 7.351 1.00 71.06 97 PRO A O 1
ATOM 761 N N . VAL A 1 98 ? -11.913 25.473 8.961 1.00 68.94 98 VAL A N 1
ATOM 762 C CA . VAL A 1 98 ? -10.868 25.301 9.988 1.00 68.94 98 VAL A CA 1
ATOM 763 C C . VAL A 1 98 ? -9.739 24.340 9.572 1.00 68.94 98 VAL A C 1
ATOM 765 O O . VAL A 1 98 ? -8.604 24.487 10.031 1.00 68.94 98 VAL A O 1
ATOM 768 N N . TRP A 1 99 ? -10.018 23.383 8.681 1.00 69.12 99 TRP A N 1
ATOM 769 C CA . TRP A 1 99 ? -9.044 22.417 8.158 1.00 69.12 99 TRP A CA 1
ATOM 770 C C . TRP A 1 99 ? -8.458 22.829 6.807 1.00 69.12 99 TRP A C 1
ATOM 772 O O . TRP A 1 99 ? -7.288 22.550 6.543 1.00 69.12 99 TRP A O 1
ATOM 782 N N . LYS A 1 100 ? -9.226 23.555 5.987 1.00 67.81 100 LYS A N 1
ATOM 783 C CA . LYS A 1 100 ? -8.824 24.008 4.646 1.00 67.81 100 LYS A CA 1
ATOM 784 C C . LYS A 1 100 ? -7.536 24.844 4.646 1.00 67.81 100 LYS A C 1
ATOM 786 O O . LYS A 1 100 ? -6.677 24.665 3.791 1.00 67.81 100 LYS A O 1
ATOM 791 N N . ALA A 1 101 ? -7.347 25.691 5.660 1.00 63.09 101 ALA A N 1
ATOM 792 C CA . ALA A 1 101 ? -6.121 26.478 5.843 1.00 63.09 101 ALA A CA 1
ATOM 793 C C . ALA A 1 101 ? -4.927 25.687 6.432 1.00 63.09 101 ALA A C 1
ATOM 795 O O . ALA A 1 101 ? -3.840 26.242 6.583 1.00 63.09 101 ALA A O 1
ATOM 796 N N . ARG A 1 102 ? -5.116 24.413 6.810 1.00 64.12 102 ARG A N 1
ATOM 797 C CA . ARG A 1 102 ? -4.116 23.583 7.513 1.00 64.12 102 ARG A CA 1
ATOM 798 C C . ARG A 1 102 ? -3.591 22.404 6.693 1.00 64.12 102 ARG A C 1
ATOM 800 O O . ARG A 1 102 ? -2.539 21.870 7.035 1.00 64.12 102 ARG A O 1
ATOM 807 N N . LEU A 1 103 ? -4.302 21.984 5.646 1.00 70.50 103 LEU A N 1
ATOM 808 C CA . LEU A 1 103 ? -4.002 20.771 4.882 1.00 70.50 103 LEU A CA 1
ATOM 809 C C . LEU A 1 103 ? -3.857 21.095 3.389 1.00 70.50 103 LEU A C 1
ATOM 811 O O . LEU A 1 103 ? -4.815 21.058 2.627 1.00 70.50 103 LEU A O 1
ATOM 815 N N . LEU A 1 104 ? -2.622 21.401 2.982 1.00 71.06 104 LEU A N 1
ATOM 816 C CA . LEU A 1 104 ? -2.238 21.692 1.595 1.00 71.06 104 LEU A CA 1
ATOM 817 C C . LEU A 1 104 ? -1.200 20.661 1.108 1.00 71.06 104 LEU A C 1
ATOM 819 O O . LEU A 1 104 ? -0.019 20.994 0.982 1.00 71.06 104 LEU A O 1
ATOM 823 N N . PRO A 1 105 ? -1.583 19.389 0.892 1.00 80.06 105 PRO A N 1
ATOM 824 C CA . PRO A 1 105 ? -0.634 18.371 0.462 1.00 80.06 105 PRO A CA 1
ATOM 825 C C . PRO A 1 105 ? -0.181 18.594 -0.994 1.00 80.06 105 PRO A C 1
ATOM 827 O O . PRO A 1 105 ? -0.966 19.071 -1.817 1.00 80.06 105 PRO A O 1
ATOM 830 N N . PRO A 1 106 ? 1.063 18.219 -1.342 1.00 81.25 106 PRO A N 1
ATOM 831 C CA . PRO A 1 106 ? 1.521 18.184 -2.729 1.00 81.25 106 PRO A CA 1
ATOM 832 C C . PRO A 1 106 ? 0.798 17.080 -3.527 1.00 81.25 106 PRO A C 1
ATOM 834 O O . PRO A 1 106 ? 0.295 16.127 -2.922 1.00 81.25 106 PRO A O 1
ATOM 837 N N . PRO A 1 107 ? 0.769 17.158 -4.872 1.00 83.81 107 PRO A N 1
ATOM 838 C CA . PRO A 1 107 ? 0.241 16.083 -5.708 1.00 83.81 107 PRO A CA 1
ATOM 839 C C . PRO A 1 107 ? 1.016 14.774 -5.496 1.00 83.81 107 PRO A C 1
ATOM 841 O O . PRO A 1 107 ? 2.231 14.775 -5.280 1.00 83.81 107 PRO A O 1
ATOM 844 N N . ALA A 1 108 ? 0.310 13.648 -5.582 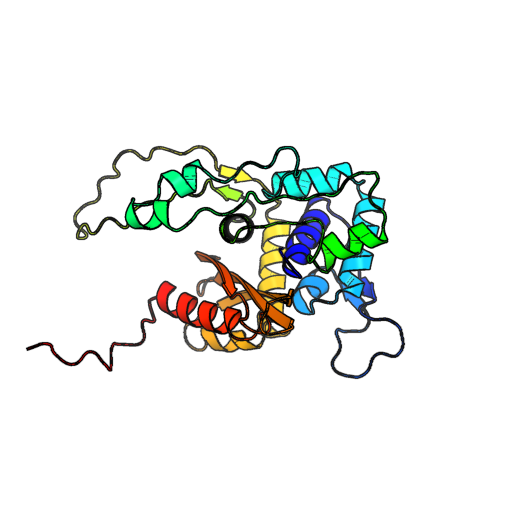1.00 88.38 108 ALA A N 1
ATOM 845 C CA . ALA A 1 108 ? 0.919 12.323 -5.620 1.00 88.38 108 ALA A CA 1
ATOM 846 C C . ALA A 1 108 ? 1.261 11.947 -7.068 1.00 88.38 108 ALA A C 1
ATOM 848 O O . ALA A 1 108 ? 0.469 12.191 -7.976 1.00 88.38 108 ALA A O 1
ATOM 849 N N . TYR A 1 109 ? 2.424 11.345 -7.296 1.00 90.50 109 TYR A N 1
ATOM 850 C CA . TYR A 1 109 ? 2.889 10.982 -8.629 1.00 90.50 109 TYR A CA 1
ATOM 851 C C . TYR A 1 109 ? 3.904 9.841 -8.622 1.00 90.50 109 TYR A C 1
ATOM 853 O O . TYR A 1 109 ? 4.553 9.554 -7.614 1.00 90.50 109 TYR A O 1
ATOM 861 N N . ILE A 1 110 ? 4.096 9.267 -9.804 1.00 92.06 110 ILE A N 1
ATOM 862 C CA . ILE A 1 110 ? 5.205 8.394 -10.176 1.00 92.06 110 ILE A CA 1
ATOM 863 C C . ILE A 1 110 ? 6.019 9.097 -11.276 1.00 92.06 110 ILE A C 1
ATOM 865 O O . ILE A 1 110 ? 5.471 9.819 -12.113 1.00 92.06 110 ILE A O 1
ATOM 869 N N . SER A 1 111 ? 7.340 8.936 -11.236 1.00 92.81 111 SER A N 1
ATOM 870 C CA . SER A 1 111 ? 8.324 9.600 -12.103 1.00 92.81 111 SER A CA 1
ATOM 871 C C . SER A 1 111 ? 9.166 8.575 -12.874 1.00 92.81 111 SER A C 1
ATOM 873 O O . SER A 1 111 ? 10.380 8.710 -12.972 1.00 92.81 111 SER A O 1
ATOM 875 N N . LEU A 1 112 ? 8.504 7.531 -13.380 1.00 94.06 112 LEU A N 1
ATOM 876 C CA . LEU A 1 112 ? 9.094 6.379 -14.063 1.00 94.06 112 LEU A CA 1
ATOM 877 C C . LEU A 1 112 ? 8.608 6.316 -15.521 1.00 94.06 112 LEU A C 1
ATOM 879 O O . LEU A 1 112 ? 7.452 6.646 -15.789 1.00 94.06 112 LEU A O 1
ATOM 883 N N . SER A 1 113 ? 9.454 5.848 -16.438 1.00 94.88 113 SER A N 1
ATOM 884 C CA . SER A 1 113 ? 9.187 5.792 -17.885 1.00 94.88 113 SER A CA 1
ATOM 885 C C . SER A 1 113 ? 9.852 4.577 -18.564 1.00 94.88 113 SER A C 1
ATOM 887 O O . SER A 1 113 ? 10.346 3.674 -17.879 1.00 94.88 113 SER A O 1
ATOM 889 N N . ASP A 1 114 ? 9.839 4.527 -19.902 1.00 93.56 114 ASP A N 1
ATOM 890 C CA . ASP A 1 114 ? 10.531 3.500 -20.702 1.00 93.56 114 ASP A CA 1
ATOM 891 C C . ASP A 1 114 ? 12.063 3.666 -20.675 1.00 93.56 114 ASP A C 1
ATOM 893 O O . ASP A 1 114 ? 12.796 2.693 -20.824 1.00 93.56 114 ASP A O 1
ATOM 897 N N . GLU A 1 115 ? 12.557 4.879 -20.418 1.00 94.69 115 GLU A N 1
ATOM 898 C CA . GLU A 1 115 ? 13.986 5.204 -20.313 1.00 94.69 115 GLU A CA 1
ATOM 899 C C . GLU A 1 115 ? 14.581 4.915 -18.920 1.00 94.69 115 GLU A C 1
ATOM 901 O O . GLU A 1 115 ? 15.794 5.023 -18.730 1.00 94.69 115 GLU A O 1
ATOM 906 N N . THR A 1 116 ? 13.750 4.576 -17.927 1.00 96.12 116 THR A N 1
ATOM 907 C CA . THR A 1 116 ? 14.208 4.273 -16.560 1.00 96.12 116 THR A CA 1
ATOM 908 C C . THR A 1 116 ? 14.861 2.892 -16.493 1.00 96.12 116 THR A C 1
ATOM 910 O O . THR A 1 116 ? 14.268 1.907 -16.937 1.00 96.12 116 THR A O 1
ATOM 913 N N . LYS A 1 117 ? 16.058 2.794 -15.900 1.00 97.25 117 LYS A N 1
ATOM 914 C CA . LYS A 1 117 ? 16.825 1.536 -15.841 1.00 97.25 117 LYS A CA 1
ATOM 915 C C . LYS A 1 117 ? 16.233 0.550 -14.837 1.00 97.25 117 LYS A C 1
ATOM 917 O O . LYS A 1 117 ? 15.581 0.954 -13.875 1.00 97.25 117 LYS A O 1
ATOM 922 N N . ASP A 1 118 ? 16.526 -0.738 -15.022 1.00 96.81 118 ASP A N 1
ATOM 923 C CA . ASP A 1 118 ? 16.063 -1.820 -14.141 1.00 96.81 118 ASP A CA 1
ATOM 924 C C . ASP A 1 118 ? 16.417 -1.581 -12.660 1.00 96.81 118 ASP A C 1
ATOM 926 O O . ASP A 1 118 ? 15.618 -1.909 -11.785 1.00 96.81 118 ASP A O 1
ATOM 930 N N . GLU A 1 119 ? 17.571 -0.981 -12.354 1.00 95.31 119 GLU A N 1
ATOM 931 C CA . GLU A 1 119 ? 18.011 -0.701 -10.981 1.00 95.31 119 GLU A CA 1
ATOM 932 C C . GLU A 1 119 ? 17.184 0.413 -10.318 1.00 95.31 119 GLU A C 1
ATOM 934 O O . GLU A 1 119 ? 16.648 0.225 -9.224 1.00 95.31 119 GLU A O 1
ATOM 939 N N . GLU A 1 120 ? 17.051 1.551 -11.006 1.00 95.94 120 GLU A N 1
ATOM 940 C CA . GLU A 1 120 ? 16.281 2.738 -10.591 1.00 95.94 120 GLU A CA 1
ATOM 941 C C . GLU A 1 120 ? 14.807 2.359 -10.369 1.00 95.94 120 GLU A C 1
ATOM 943 O O . GLU A 1 120 ? 14.194 2.631 -9.333 1.00 95.94 120 GLU A O 1
ATOM 948 N N . TRP A 1 121 ? 14.269 1.613 -11.331 1.00 96.06 121 TRP A N 1
ATOM 949 C CA . TRP A 1 121 ? 12.931 1.044 -11.335 1.00 96.06 121 TRP A CA 1
ATOM 950 C C . TRP A 1 121 ? 12.655 0.120 -10.148 1.00 96.06 121 TRP A C 1
ATOM 952 O O . TRP A 1 121 ? 11.614 0.213 -9.489 1.00 96.06 121 TRP A O 1
ATOM 962 N N . ALA A 1 122 ? 13.596 -0.782 -9.872 1.00 95.69 122 ALA A N 1
ATOM 963 C CA . ALA A 1 122 ? 13.512 -1.726 -8.772 1.00 95.69 122 ALA A CA 1
ATOM 964 C C . ALA A 1 122 ? 13.557 -1.011 -7.411 1.00 95.69 122 ALA A C 1
ATOM 966 O O . ALA A 1 122 ? 12.866 -1.422 -6.476 1.00 95.69 122 ALA A O 1
ATOM 967 N N . GLU A 1 123 ? 14.319 0.078 -7.283 1.00 93.94 123 GLU A N 1
ATOM 968 C CA . GLU A 1 123 ? 14.354 0.898 -6.066 1.00 93.94 123 GLU A CA 1
ATOM 969 C C . GLU A 1 123 ? 13.061 1.680 -5.844 1.00 93.94 123 GLU A C 1
ATOM 971 O O . GLU A 1 123 ? 12.507 1.619 -4.743 1.00 93.94 123 GLU A O 1
ATOM 976 N N . ALA A 1 124 ? 12.506 2.310 -6.879 1.00 93.44 124 ALA A N 1
ATOM 977 C CA . ALA A 1 124 ? 11.208 2.973 -6.783 1.00 93.44 124 ALA A CA 1
ATOM 978 C C . ALA A 1 124 ? 10.089 1.995 -6.367 1.00 93.44 124 ALA A C 1
ATOM 980 O O . ALA A 1 124 ? 9.366 2.238 -5.398 1.00 93.44 124 ALA A O 1
ATOM 981 N N . LEU A 1 125 ? 9.966 0.845 -7.039 1.00 93.88 125 LEU A N 1
ATOM 982 C CA . LEU A 1 125 ? 8.827 -0.063 -6.833 1.00 93.88 125 LEU A CA 1
ATOM 983 C C . LEU A 1 125 ? 8.986 -1.052 -5.670 1.00 93.88 125 LEU A C 1
ATOM 985 O O . LEU A 1 125 ? 7.976 -1.549 -5.171 1.00 93.88 125 LEU A O 1
ATOM 989 N N . SER A 1 126 ? 10.211 -1.308 -5.201 1.00 92.12 126 SER A N 1
ATOM 990 C CA . SER A 1 126 ? 10.453 -2.116 -3.999 1.00 92.12 126 SER A CA 1
ATOM 991 C C . SER A 1 126 ? 10.635 -1.257 -2.749 1.00 92.12 126 SER A C 1
ATOM 993 O O . SER A 1 126 ? 9.923 -1.452 -1.762 1.00 92.12 126 SER A O 1
ATOM 995 N N . ILE A 1 127 ? 11.573 -0.305 -2.771 1.00 88.31 127 ILE A N 1
ATOM 996 C CA . ILE A 1 127 ? 11.954 0.479 -1.586 1.00 88.31 127 ILE A CA 1
ATOM 997 C C . ILE A 1 127 ? 11.024 1.681 -1.416 1.00 88.31 127 ILE A C 1
ATOM 999 O O . ILE A 1 127 ? 10.612 1.961 -0.294 1.00 88.31 127 ILE A O 1
ATOM 1003 N N . GLY A 1 128 ? 10.649 2.365 -2.504 1.00 86.44 128 GLY A N 1
ATOM 1004 C CA . GLY A 1 128 ? 9.694 3.482 -2.476 1.00 86.44 128 GLY A CA 1
ATOM 1005 C C . GLY A 1 128 ? 10.235 4.783 -1.874 1.00 86.44 128 GLY A C 1
ATOM 1006 O O . GLY A 1 128 ? 9.443 5.626 -1.439 1.00 86.44 128 GLY A O 1
ATOM 1007 N N . GLU A 1 129 ? 11.560 4.948 -1.819 1.00 85.94 129 GLU A N 1
ATOM 1008 C CA . GLU A 1 129 ? 12.225 6.180 -1.366 1.00 85.94 129 GLU A CA 1
ATOM 1009 C C . GLU A 1 129 ? 12.503 7.188 -2.493 1.00 85.94 129 GLU A C 1
ATOM 1011 O O . GLU A 1 129 ? 12.591 8.377 -2.201 1.00 85.94 129 GLU A O 1
ATOM 1016 N N . MET A 1 130 ? 12.564 6.766 -3.761 1.00 86.50 130 MET A N 1
ATOM 1017 C CA . MET A 1 130 ? 12.766 7.646 -4.925 1.00 86.50 130 MET A CA 1
ATOM 1018 C C . MET A 1 130 ? 11.635 7.502 -5.955 1.00 86.50 130 MET A C 1
ATOM 1020 O O . MET A 1 130 ? 10.819 6.586 -5.867 1.00 86.50 130 MET A O 1
ATOM 1024 N N . ASP A 1 131 ? 11.543 8.477 -6.865 1.00 90.06 131 ASP A N 1
ATOM 1025 C CA . ASP A 1 131 ? 10.647 8.535 -8.039 1.00 90.06 131 ASP A CA 1
ATOM 1026 C C . ASP A 1 131 ? 9.142 8.323 -7.798 1.00 90.06 131 ASP A C 1
ATOM 1028 O O . ASP A 1 131 ? 8.355 8.210 -8.739 1.00 90.06 131 ASP A O 1
ATOM 1032 N N . MET A 1 132 ? 8.710 8.355 -6.536 1.00 91.12 132 MET A N 1
ATOM 1033 C CA . MET A 1 132 ? 7.318 8.216 -6.122 1.00 91.12 132 MET A CA 1
ATOM 1034 C C . MET A 1 132 ? 6.979 9.169 -4.969 1.00 91.12 132 MET A C 1
ATOM 1036 O O . MET A 1 132 ? 7.511 9.057 -3.859 1.00 91.12 132 MET A O 1
ATOM 1040 N N . GLN A 1 133 ? 6.012 10.058 -5.187 1.00 90.56 133 GLN A N 1
ATOM 1041 C CA . GLN A 1 133 ? 5.420 10.898 -4.145 1.00 90.56 133 GLN A CA 1
ATOM 1042 C C . GLN A 1 133 ? 3.970 10.470 -3.898 1.00 90.56 133 GLN A C 1
ATOM 1044 O O . GLN A 1 133 ? 3.221 10.224 -4.835 1.00 90.56 133 GLN A O 1
ATOM 1049 N N . VAL A 1 134 ? 3.558 10.368 -2.632 1.00 91.62 134 VAL A N 1
ATOM 1050 C CA . VAL A 1 134 ? 2.190 9.975 -2.253 1.00 91.62 134 VAL A CA 1
ATOM 1051 C C . VAL A 1 134 ? 1.676 10.818 -1.094 1.00 91.62 134 VAL A C 1
ATOM 1053 O O . VAL A 1 134 ? 2.461 11.302 -0.276 1.00 91.62 134 VAL A O 1
ATOM 1056 N N . THR A 1 135 ? 0.354 10.947 -1.008 1.00 91.31 135 THR A N 1
ATOM 1057 C CA . THR A 1 135 ? -0.362 11.527 0.134 1.00 91.31 135 THR A CA 1
ATOM 1058 C C . THR A 1 135 ? -1.079 10.422 0.913 1.00 91.31 135 THR A C 1
ATOM 1060 O O . THR A 1 135 ? -1.386 9.364 0.358 1.00 91.31 135 THR A O 1
ATOM 1063 N N . ALA A 1 136 ? -1.393 10.659 2.191 1.00 91.94 136 ALA A N 1
ATOM 1064 C CA . ALA A 1 136 ? -2.173 9.706 2.989 1.00 91.94 136 ALA A CA 1
ATOM 1065 C C . ALA A 1 136 ? -3.556 9.421 2.369 1.00 91.94 136 ALA A C 1
ATOM 1067 O O . ALA A 1 136 ? -4.023 8.289 2.432 1.00 91.94 136 ALA A O 1
ATOM 1068 N N . LEU A 1 137 ? -4.159 10.413 1.698 1.00 90.38 137 LEU A N 1
ATOM 1069 C CA . LEU A 1 137 ? -5.410 10.264 0.949 1.00 90.38 137 LEU A CA 1
ATOM 1070 C C . LEU A 1 137 ? -5.261 9.331 -0.262 1.00 90.38 137 LEU A C 1
ATOM 1072 O O . LEU A 1 137 ? -6.096 8.460 -0.465 1.00 90.38 137 LEU A O 1
ATOM 1076 N N . HIS A 1 138 ? -4.196 9.461 -1.056 1.00 91.75 138 HIS A N 1
ATOM 1077 C CA . HIS A 1 138 ? -3.958 8.546 -2.177 1.00 91.75 138 HIS A CA 1
ATOM 1078 C C . HIS A 1 138 ? -3.734 7.099 -1.698 1.00 91.75 138 HIS A C 1
ATOM 1080 O O . HIS A 1 138 ? -4.302 6.162 -2.260 1.00 91.75 138 HIS A O 1
ATOM 1086 N N . VAL A 1 139 ? -2.976 6.913 -0.610 1.00 95.62 139 VAL A N 1
ATOM 1087 C CA . VAL A 1 139 ? -2.771 5.593 0.013 1.00 95.62 139 VAL A CA 1
ATOM 1088 C C . VAL A 1 139 ? -4.088 5.026 0.564 1.00 95.62 139 VAL A C 1
ATOM 1090 O O . VAL A 1 139 ? -4.407 3.868 0.295 1.00 95.62 139 VAL A O 1
ATOM 1093 N N . SER A 1 140 ? -4.891 5.820 1.280 1.00 95.50 140 SER A N 1
ATOM 1094 C CA . SER A 1 140 ? -6.167 5.352 1.839 1.00 95.50 140 SER A CA 1
ATOM 1095 C C . SER A 1 140 ? -7.229 5.084 0.770 1.00 95.50 140 SER A C 1
ATOM 1097 O O . SER A 1 140 ? -7.988 4.134 0.927 1.00 95.50 140 SER A O 1
ATOM 1099 N N . ARG A 1 141 ? -7.251 5.825 -0.349 1.00 94.69 141 ARG A N 1
ATOM 1100 C CA . ARG A 1 141 ? -8.116 5.548 -1.516 1.00 94.69 141 ARG A CA 1
ATOM 1101 C C . ARG A 1 141 ? -7.768 4.225 -2.196 1.00 94.69 141 ARG A C 1
ATOM 1103 O O . ARG A 1 141 ? -8.667 3.453 -2.522 1.00 94.69 141 ARG A O 1
ATOM 1110 N N . PHE A 1 142 ? -6.479 3.935 -2.385 1.00 97.38 142 PHE A N 1
ATOM 1111 C CA . PHE A 1 142 ? -6.050 2.634 -2.902 1.00 97.38 142 PHE A CA 1
ATOM 1112 C C . PHE A 1 142 ? -6.486 1.499 -1.967 1.00 97.38 142 PHE A C 1
ATOM 1114 O O . PHE A 1 142 ? -7.100 0.529 -2.409 1.00 97.38 142 PHE A O 1
ATOM 1121 N N . LEU A 1 143 ? -6.244 1.646 -0.662 1.00 98.44 143 LEU A N 1
ATOM 1122 C CA . LEU A 1 143 ? -6.651 0.659 0.340 1.00 98.44 143 LEU A CA 1
ATOM 1123 C C . LEU A 1 143 ? -8.176 0.520 0.441 1.00 98.44 143 LEU A C 1
ATOM 1125 O O . LEU A 1 143 ? -8.668 -0.599 0.542 1.00 98.44 143 LEU A O 1
ATOM 1129 N N . GLN A 1 144 ? -8.938 1.610 0.320 1.00 97.81 144 GLN A N 1
ATOM 1130 C CA . GLN A 1 144 ? -10.400 1.583 0.227 1.00 97.81 144 GLN A CA 1
ATOM 1131 C C . GLN A 1 144 ? -10.851 0.708 -0.945 1.00 97.81 144 GLN A C 1
ATOM 1133 O O . GLN A 1 144 ? -11.744 -0.114 -0.761 1.00 97.81 144 GLN A O 1
ATOM 1138 N N . ALA A 1 145 ? -10.205 0.809 -2.110 1.00 98.25 145 ALA A N 1
ATOM 1139 C CA . ALA A 1 145 ? -10.493 -0.068 -3.240 1.00 98.25 145 ALA A CA 1
ATOM 1140 C C . ALA A 1 145 ? -10.110 -1.537 -2.978 1.00 98.25 145 ALA A C 1
ATOM 1142 O O . ALA A 1 145 ? -10.841 -2.432 -3.399 1.00 98.25 145 ALA A O 1
ATOM 1143 N N . VAL A 1 146 ? -9.014 -1.806 -2.254 1.00 98.69 146 VAL A N 1
ATOM 1144 C CA . VAL A 1 146 ? -8.653 -3.170 -1.815 1.00 98.69 146 VAL A CA 1
ATOM 1145 C C . VAL A 1 146 ? -9.703 -3.745 -0.859 1.00 98.69 146 VAL A C 1
ATOM 1147 O O . VAL A 1 146 ? -10.063 -4.913 -0.983 1.00 98.69 146 VAL A O 1
ATOM 1150 N N . GLY A 1 147 ? -10.217 -2.950 0.081 1.00 98.38 147 GLY A N 1
ATOM 1151 C CA . GLY A 1 147 ? -11.283 -3.371 0.993 1.00 98.38 147 GLY A CA 1
ATOM 1152 C C . GLY A 1 147 ? -12.630 -3.561 0.288 1.00 98.38 147 GLY A C 1
ATOM 1153 O O . GLY A 1 147 ? -13.342 -4.524 0.557 1.00 98.38 147 GLY A O 1
ATOM 1154 N N . ASN A 1 148 ? -12.944 -2.683 -0.665 1.00 98.06 148 ASN A N 1
ATOM 1155 C CA . ASN A 1 148 ? -14.188 -2.653 -1.434 1.00 98.06 148 ASN A CA 1
ATOM 1156 C C . ASN A 1 148 ? -14.090 -3.460 -2.744 1.00 98.06 148 ASN A C 1
ATOM 1158 O O . ASN A 1 148 ? -14.458 -2.984 -3.818 1.00 98.06 148 ASN A O 1
ATOM 1162 N N . GLU A 1 149 ? -13.542 -4.675 -2.652 1.00 98.06 149 GLU A N 1
ATOM 1163 C CA . GLU A 1 149 ? -13.582 -5.714 -3.698 1.00 98.06 149 GLU A CA 1
ATOM 1164 C C . GLU A 1 149 ? -13.072 -5.266 -5.086 1.00 98.06 149 GLU A C 1
ATOM 1166 O O . GLU A 1 149 ? -13.504 -5.741 -6.141 1.00 98.06 149 GLU A O 1
ATOM 1171 N N . GLY A 1 150 ? -12.118 -4.333 -5.082 1.00 98.06 150 GLY A N 1
ATOM 1172 C CA . GLY A 1 150 ? -11.457 -3.752 -6.245 1.00 98.06 150 GLY A CA 1
ATOM 1173 C C . GLY A 1 150 ? -12.130 -2.512 -6.841 1.00 98.06 150 GLY A C 1
ATOM 1174 O O . GLY A 1 150 ? -11.710 -2.057 -7.909 1.00 98.06 150 GLY A O 1
ATOM 1175 N N . VAL A 1 151 ? -13.151 -1.953 -6.186 1.00 97.88 151 VAL A N 1
ATOM 1176 C CA . VAL A 1 151 ? -13.886 -0.754 -6.626 1.00 97.88 151 VAL A CA 1
ATOM 1177 C C . VAL A 1 151 ? -13.499 0.460 -5.775 1.00 97.88 151 VAL A C 1
ATOM 1179 O O . VAL A 1 151 ? -13.877 0.570 -4.607 1.00 97.88 151 VAL A O 1
ATOM 1182 N N . MET A 1 152 ? -12.770 1.402 -6.377 1.00 95.75 152 MET A N 1
ATOM 1183 C CA . MET A 1 152 ? -12.489 2.702 -5.768 1.00 95.75 152 MET A CA 1
ATOM 1184 C C . MET A 1 152 ? -13.735 3.589 -5.829 1.00 95.75 152 MET A C 1
ATOM 1186 O O . MET A 1 152 ? -14.441 3.605 -6.839 1.00 95.75 152 MET A O 1
ATOM 1190 N N . LEU A 1 153 ? -13.970 4.357 -4.770 1.00 91.94 153 LEU A N 1
ATOM 1191 C CA . LEU A 1 153 ? -14.962 5.429 -4.724 1.00 91.94 153 LEU A CA 1
ATOM 1192 C C . LEU A 1 153 ? -14.263 6.798 -4.785 1.00 91.94 153 LEU A C 1
ATOM 1194 O O . LEU A 1 153 ? -13.134 6.950 -4.309 1.00 91.94 153 LEU A O 1
ATOM 1198 N N . SER A 1 154 ? -14.933 7.816 -5.331 1.00 87.75 154 SER A N 1
ATOM 1199 C CA . SER A 1 154 ? -14.524 9.206 -5.092 1.00 87.75 154 SER A CA 1
ATOM 1200 C C . SER A 1 154 ? -14.557 9.502 -3.585 1.00 87.75 154 SER A C 1
ATOM 1202 O O . SER A 1 154 ? -15.578 9.234 -2.949 1.00 87.75 154 SER A O 1
ATOM 1204 N N . PRO A 1 155 ? -13.478 10.051 -2.998 1.00 86.25 155 PRO A N 1
ATOM 1205 C CA . PRO A 1 155 ? -13.500 10.499 -1.613 1.00 86.25 155 PRO A CA 1
ATOM 1206 C C . PRO A 1 155 ? -14.360 11.767 -1.496 1.00 86.25 155 PRO A C 1
ATOM 1208 O O . PRO A 1 155 ? -14.412 12.564 -2.432 1.00 86.25 155 PRO A O 1
ATOM 1211 N N . VAL A 1 156 ? -14.990 11.969 -0.340 1.00 82.75 156 VAL A N 1
ATOM 1212 C CA . VAL A 1 156 ? -15.731 13.194 0.007 1.00 82.75 156 VAL A CA 1
ATOM 1213 C C . VAL A 1 156 ? -15.370 13.620 1.428 1.00 82.75 156 VAL A C 1
ATOM 1215 O O . VAL A 1 156 ? -15.171 12.763 2.292 1.00 82.75 156 VAL A O 1
ATOM 1218 N N . ALA A 1 157 ? -15.281 14.922 1.680 1.00 79.00 157 ALA A N 1
ATOM 1219 C CA . ALA A 1 157 ? -14.879 15.493 2.965 1.00 79.00 157 ALA A CA 1
ATOM 1220 C C . ALA A 1 157 ? -16.072 16.176 3.650 1.00 79.00 157 ALA A C 1
ATOM 1222 O O . ALA A 1 157 ? -16.159 17.397 3.729 1.00 79.00 157 ALA A O 1
ATOM 1223 N N . ARG A 1 158 ? -17.027 15.372 4.131 1.00 70.19 158 ARG A N 1
ATOM 1224 C CA . ARG A 1 158 ? -18.260 15.872 4.761 1.00 70.19 158 ARG A CA 1
ATOM 1225 C C . ARG A 1 158 ? -18.096 16.069 6.266 1.00 70.19 158 ARG A C 1
ATOM 1227 O O . ARG A 1 158 ? -17.437 15.276 6.931 1.00 70.19 158 ARG A O 1
ATOM 1234 N N . GLU A 1 159 ? -18.749 17.100 6.792 1.00 63.41 159 GLU A N 1
ATOM 1235 C CA . GLU A 1 159 ? -18.912 17.302 8.231 1.00 63.41 159 GLU A CA 1
ATOM 1236 C C . GLU A 1 159 ? -19.857 16.245 8.825 1.00 63.41 159 GLU A C 1
ATOM 1238 O O . GLU A 1 159 ? -20.883 15.896 8.230 1.00 63.41 159 GLU A O 1
ATOM 1243 N N . GLU A 1 160 ? -19.509 15.726 10.004 1.00 56.38 160 GLU A N 1
ATOM 1244 C CA . GLU A 1 160 ? -20.345 14.784 10.744 1.00 56.38 160 GLU A CA 1
ATOM 1245 C C . GLU A 1 160 ? -21.583 15.517 11.276 1.00 56.38 160 GLU A C 1
ATOM 1247 O O . GLU A 1 160 ? -21.528 16.282 12.239 1.00 56.38 160 GLU A O 1
ATOM 1252 N N . SER A 1 161 ? -22.716 15.323 10.602 1.00 55.03 161 SER A N 1
ATOM 1253 C CA . SER A 1 161 ? -23.963 16.002 10.947 1.00 55.03 161 SER A CA 1
ATOM 1254 C C . SER A 1 161 ? -24.517 15.459 12.263 1.00 55.03 161 SER A C 1
ATOM 1256 O O . SER A 1 161 ? -25.119 14.387 12.289 1.00 55.03 161 SER A O 1
ATOM 1258 N N . ALA A 1 162 ? -24.352 16.229 13.341 1.00 44.78 162 ALA A N 1
ATOM 1259 C CA . ALA A 1 162 ? -24.830 15.934 14.694 1.00 44.78 162 ALA A CA 1
ATOM 1260 C C . ALA A 1 162 ? -26.368 16.044 14.841 1.00 44.78 162 ALA A C 1
ATOM 1262 O O . ALA A 1 162 ? -26.886 16.704 15.743 1.00 44.78 162 ALA A O 1
ATOM 1263 N N . ALA A 1 163 ? -27.112 15.403 13.939 1.00 38.50 163 ALA A N 1
ATOM 1264 C CA . ALA A 1 163 ? -28.551 15.228 14.045 1.00 38.50 163 ALA A CA 1
ATOM 1265 C C . ALA A 1 163 ? -28.858 14.024 14.959 1.00 38.50 163 ALA A C 1
ATOM 1267 O O . ALA A 1 163 ? -28.292 12.947 14.751 1.00 38.50 163 ALA A O 1
ATOM 1268 N N . PRO A 1 164 ? -29.758 14.150 15.954 1.00 39.78 164 PRO A N 1
ATOM 1269 C CA . PRO A 1 164 ? -30.228 12.995 16.710 1.00 39.78 164 PRO A CA 1
ATOM 1270 C C . PRO A 1 164 ? -30.983 12.030 15.786 1.00 39.78 164 PRO A C 1
ATOM 1272 O O . PRO A 1 164 ? -31.586 12.446 14.796 1.00 39.78 164 PRO A O 1
ATOM 1275 N N . ALA A 1 165 ? -30.975 10.738 16.123 1.00 43.88 165 ALA A N 1
ATOM 1276 C CA . ALA A 1 165 ? -31.535 9.669 15.297 1.00 43.88 165 ALA A CA 1
ATOM 1277 C C . ALA A 1 165 ? -33.080 9.677 15.246 1.00 43.88 165 ALA A C 1
ATOM 1279 O O . ALA A 1 165 ? -33.744 8.806 15.805 1.00 43.88 165 ALA A O 1
ATOM 1280 N N . MET A 1 166 ? -33.658 10.651 14.541 1.00 41.41 166 MET A N 1
ATOM 1281 C CA . MET A 1 166 ? -35.072 10.692 14.170 1.00 41.41 166 MET A CA 1
ATOM 1282 C C . MET A 1 166 ? -35.212 10.688 12.649 1.00 41.41 166 MET A C 1
ATOM 1284 O O . MET A 1 166 ? -34.878 11.667 11.987 1.00 41.41 166 MET A O 1
ATOM 1288 N N . THR A 1 167 ? -35.728 9.576 12.115 1.00 46.19 167 THR A N 1
ATOM 1289 C CA . THR A 1 167 ? -36.294 9.457 10.758 1.00 46.19 167 THR A CA 1
ATOM 1290 C C . THR A 1 167 ? -35.531 10.210 9.664 1.00 46.19 167 THR A C 1
ATOM 1292 O O . THR A 1 167 ? -36.047 11.158 9.068 1.00 46.19 167 THR A O 1
ATOM 1295 N N . THR A 1 168 ? -34.317 9.756 9.341 1.00 36.69 168 THR A N 1
ATOM 1296 C CA . THR A 1 168 ? -33.649 10.150 8.095 1.00 36.69 168 THR A CA 1
ATOM 1297 C C . THR A 1 168 ? -34.390 9.554 6.899 1.00 36.69 168 THR A C 1
ATOM 1299 O O . THR A 1 168 ? -33.999 8.516 6.363 1.00 36.69 168 THR A O 1
ATOM 1302 N N . THR A 1 169 ? -35.450 10.232 6.453 1.00 35.00 169 THR A N 1
ATOM 1303 C CA . THR A 1 169 ? -35.867 10.180 5.048 1.00 35.00 169 THR A CA 1
ATOM 1304 C C . THR A 1 169 ? -34.610 10.410 4.209 1.00 35.00 169 THR A C 1
ATOM 1306 O O . THR A 1 169 ? -33.928 11.408 4.464 1.00 35.00 169 THR A O 1
ATOM 1309 N N . PRO A 1 170 ? -34.255 9.532 3.253 1.00 37.41 170 PRO A N 1
ATOM 1310 C CA . PRO A 1 170 ? -33.064 9.734 2.441 1.00 37.41 170 PRO A CA 1
ATOM 1311 C C . PRO A 1 170 ? -33.192 11.022 1.622 1.00 37.41 170 PRO A C 1
ATOM 1313 O O . PRO A 1 170 ? -33.806 11.045 0.555 1.00 37.41 170 PRO A O 1
ATOM 1316 N N . GLY A 1 171 ? -32.613 12.113 2.136 1.00 38.34 171 GLY A N 1
ATOM 1317 C CA . GLY A 1 171 ? -32.363 13.318 1.353 1.00 38.34 171 GLY A CA 1
ATOM 1318 C C . GLY A 1 171 ? -31.596 12.907 0.098 1.00 38.34 171 GLY A C 1
ATOM 1319 O O . GLY A 1 171 ? -30.766 11.996 0.188 1.00 38.34 171 GLY A O 1
ATOM 1320 N N . PRO A 1 172 ? -31.901 13.497 -1.072 1.00 35.69 172 PRO A N 1
ATOM 1321 C CA . PRO A 1 172 ? -31.539 12.922 -2.358 1.00 35.69 172 PRO A CA 1
ATOM 1322 C C . PRO A 1 172 ? -30.055 12.587 -2.383 1.00 35.69 172 PRO A C 1
ATOM 1324 O O . PRO A 1 172 ? -29.204 13.479 -2.304 1.00 35.69 172 PRO A O 1
ATOM 1327 N N . HIS A 1 173 ? -29.755 11.289 -2.488 1.00 41.03 173 HIS A N 1
ATOM 1328 C CA . HIS A 1 173 ? -28.406 10.829 -2.748 1.00 41.03 173 HIS A CA 1
ATOM 1329 C C . HIS A 1 173 ? -27.989 11.465 -4.072 1.00 41.03 173 HIS A C 1
ATOM 1331 O O . HIS A 1 173 ? -28.360 11.004 -5.148 1.00 41.03 173 HIS A O 1
ATOM 1337 N N . ARG A 1 174 ? -27.206 12.546 -3.993 1.00 41.38 174 ARG A N 1
ATOM 1338 C CA . ARG A 1 174 ? -26.332 12.940 -5.090 1.00 41.38 174 ARG A CA 1
ATOM 1339 C C . ARG A 1 174 ? -25.356 11.791 -5.255 1.00 41.38 174 ARG A C 1
ATOM 1341 O O . ARG A 1 174 ? -24.339 11.729 -4.565 1.00 41.38 174 ARG A O 1
ATOM 1348 N N . GLU A 1 175 ? -25.730 10.870 -6.132 1.00 40.88 175 GLU A N 1
ATOM 1349 C CA . GLU A 1 175 ? -24.868 9.843 -6.681 1.00 40.88 175 GLU A CA 1
ATOM 1350 C C . GLU A 1 175 ? -23.693 10.559 -7.345 1.00 40.88 175 GLU A C 1
ATOM 1352 O O . GLU A 1 175 ? -23.740 10.959 -8.508 1.00 40.88 175 GLU A O 1
ATOM 1357 N N . SER A 1 176 ? -22.621 10.766 -6.581 1.00 47.78 176 SER A N 1
ATOM 1358 C CA . SER A 1 176 ? -21.299 11.015 -7.134 1.00 47.78 176 SER A CA 1
ATOM 1359 C C . SER A 1 176 ? -20.919 9.732 -7.865 1.00 47.78 176 SER A C 1
ATOM 1361 O O . SER A 1 176 ? -20.352 8.820 -7.260 1.00 47.78 176 SER A O 1
ATOM 1363 N N . ASN A 1 177 ? -21.339 9.644 -9.132 1.00 54.06 177 ASN A N 1
ATOM 1364 C CA . ASN A 1 177 ? -21.474 8.427 -9.946 1.00 54.06 177 ASN A CA 1
ATOM 1365 C C . ASN A 1 177 ? -20.116 7.885 -10.447 1.00 54.06 177 ASN A C 1
ATOM 1367 O O . ASN A 1 177 ? -19.946 7.430 -11.573 1.00 54.06 177 ASN A O 1
ATOM 1371 N N . ASN A 1 178 ? -19.124 7.985 -9.566 1.00 74.50 178 ASN A N 1
ATOM 1372 C CA . ASN A 1 178 ? -17.697 7.827 -9.781 1.00 74.50 178 ASN A CA 1
ATOM 1373 C C . ASN A 1 178 ? -17.172 6.655 -8.936 1.00 74.50 178 ASN A C 1
ATOM 1375 O O . ASN A 1 178 ? -16.099 6.729 -8.332 1.00 74.50 178 ASN A O 1
ATOM 1379 N N . SER A 1 179 ? -17.942 5.565 -8.864 1.00 88.62 179 SER A N 1
ATOM 1380 C CA . SER A 1 179 ? -17.367 4.271 -8.500 1.00 88.62 179 SER A CA 1
ATOM 1381 C C . SER A 1 179 ? -16.621 3.728 -9.720 1.00 88.62 179 SER A C 1
ATOM 1383 O O . SER A 1 179 ? -17.153 3.735 -10.831 1.00 88.62 179 SER A O 1
ATOM 1385 N N . LYS A 1 180 ? -15.376 3.285 -9.544 1.00 93.94 180 LYS A N 1
ATOM 1386 C CA . LYS A 1 180 ? -14.553 2.741 -10.630 1.00 93.94 180 LYS A CA 1
ATOM 1387 C C . LYS A 1 180 ? -13.931 1.432 -10.182 1.00 93.94 180 LYS A C 1
ATOM 1389 O O . LYS A 1 180 ? -13.224 1.396 -9.177 1.00 93.94 180 LYS A O 1
ATOM 1394 N N . ARG A 1 181 ? -14.122 0.358 -10.954 1.00 96.75 181 ARG A N 1
ATOM 1395 C CA . ARG A 1 181 ? -13.313 -0.852 -10.780 1.00 96.75 181 ARG A CA 1
ATOM 1396 C C . ARG A 1 181 ? -11.868 -0.522 -11.154 1.00 96.75 181 ARG A C 1
ATOM 1398 O O . ARG A 1 181 ? -11.563 -0.275 -12.318 1.00 96.75 181 ARG A O 1
ATOM 1405 N N . VAL A 1 182 ? -11.001 -0.479 -10.148 1.00 97.56 182 VAL A N 1
ATOM 1406 C CA . VAL A 1 182 ? -9.572 -0.189 -10.302 1.00 97.56 182 VAL A CA 1
ATOM 1407 C C . VAL A 1 182 ? -8.721 -1.446 -10.244 1.00 97.56 182 VAL A C 1
ATOM 1409 O O . VAL A 1 182 ? -7.631 -1.404 -10.782 1.00 97.56 182 VAL A O 1
ATOM 1412 N N . MET A 1 183 ? -9.202 -2.559 -9.683 1.00 98.12 183 MET A N 1
ATOM 1413 C CA . MET A 1 183 ? -8.528 -3.869 -9.721 1.00 98.12 183 MET A CA 1
ATOM 1414 C C . MET A 1 183 ? -9.539 -5.023 -9.782 1.00 98.12 183 MET A C 1
ATOM 1416 O O . MET A 1 183 ? -10.747 -4.821 -9.598 1.00 98.12 183 MET A O 1
ATOM 1420 N N . GLN A 1 184 ? -9.069 -6.241 -10.048 1.00 98.38 184 GLN A N 1
ATOM 1421 C CA . GLN A 1 184 ? -9.908 -7.437 -9.960 1.00 98.38 184 GLN A CA 1
ATOM 1422 C C . GLN A 1 184 ? -10.277 -7.742 -8.502 1.00 98.38 184 GLN A C 1
ATOM 1424 O O . GLN A 1 184 ? -9.524 -7.467 -7.567 1.00 98.38 184 GLN A O 1
ATOM 1429 N N . GLU A 1 185 ? -11.441 -8.356 -8.300 1.00 98.44 185 GLU A N 1
ATOM 1430 C CA . GLU A 1 185 ? -11.866 -8.829 -6.981 1.00 98.44 185 GLU A CA 1
ATOM 1431 C C . GLU A 1 185 ? -10.869 -9.856 -6.412 1.00 98.44 185 GLU A C 1
ATOM 1433 O O . GLU A 1 185 ? -10.444 -9.737 -5.264 1.00 98.44 185 GLU A O 1
ATOM 1438 N N . SER A 1 186 ? -10.415 -10.800 -7.240 1.00 98.44 186 SER A N 1
ATOM 1439 C CA . SER A 1 186 ? -9.360 -11.777 -6.933 1.00 98.44 186 SER A CA 1
ATOM 1440 C C . SER A 1 186 ? -8.083 -11.115 -6.399 1.00 98.44 186 SER A C 1
ATOM 1442 O O . SER A 1 186 ? -7.592 -11.496 -5.334 1.00 98.44 186 SER A O 1
ATOM 1444 N N . THR A 1 187 ? -7.587 -10.086 -7.091 1.00 98.62 187 THR A N 1
ATOM 1445 C CA . THR A 1 187 ? -6.454 -9.246 -6.670 1.00 98.62 187 THR A CA 1
ATOM 1446 C C . THR A 1 187 ? -6.712 -8.605 -5.311 1.00 98.62 187 THR A C 1
ATOM 1448 O O . THR A 1 187 ? -5.872 -8.699 -4.416 1.00 98.62 187 THR A O 1
ATOM 1451 N N . SER A 1 188 ? -7.895 -8.014 -5.111 1.00 98.56 188 SER A N 1
ATOM 1452 C CA . SER A 1 188 ? -8.255 -7.374 -3.841 1.00 98.56 188 SER A CA 1
ATOM 1453 C C . SER A 1 188 ? -8.297 -8.371 -2.671 1.00 98.56 188 SER A C 1
ATOM 1455 O O . SER A 1 188 ? -7.712 -8.103 -1.622 1.00 98.56 188 SER A O 1
ATOM 1457 N N . ARG A 1 189 ? -8.868 -9.571 -2.859 1.00 98.50 189 ARG A N 1
ATOM 1458 C CA . ARG A 1 189 ? -8.906 -10.629 -1.833 1.00 98.50 189 ARG A CA 1
ATOM 1459 C C . ARG A 1 189 ? -7.505 -11.190 -1.536 1.00 98.50 189 ARG A C 1
ATOM 1461 O O . ARG A 1 189 ? -7.183 -11.408 -0.368 1.00 98.50 189 ARG A O 1
ATOM 1468 N N . ARG A 1 190 ? -6.641 -11.348 -2.552 1.00 98.56 190 ARG A N 1
ATOM 1469 C CA . ARG A 1 190 ? -5.218 -11.721 -2.378 1.00 98.56 190 ARG A CA 1
ATOM 1470 C C . ARG A 1 190 ? -4.436 -10.659 -1.586 1.00 98.56 190 ARG A C 1
ATOM 1472 O O . ARG A 1 190 ? -3.682 -11.016 -0.681 1.00 98.56 190 ARG A O 1
ATOM 1479 N N . LEU A 1 191 ? -4.663 -9.368 -1.851 1.00 98.69 191 LEU A N 1
ATOM 1480 C CA . LEU A 1 191 ? -4.078 -8.261 -1.079 1.00 98.69 191 LEU A CA 1
ATOM 1481 C C . LEU A 1 191 ? -4.566 -8.253 0.380 1.00 98.69 191 LEU A C 1
ATOM 1483 O O . LEU A 1 191 ? -3.736 -8.167 1.281 1.00 98.69 191 LEU A O 1
ATOM 1487 N N . GLN A 1 192 ? -5.874 -8.404 0.631 1.00 98.75 192 GLN A N 1
ATOM 1488 C CA . GLN A 1 192 ? -6.434 -8.485 1.992 1.00 98.75 192 GLN A CA 1
ATOM 1489 C C . GLN A 1 192 ? -5.820 -9.636 2.809 1.00 98.75 192 GLN A C 1
ATOM 1491 O O . GLN A 1 192 ? -5.479 -9.449 3.977 1.00 98.75 192 GLN A O 1
ATOM 1496 N N . ALA A 1 193 ? -5.635 -10.813 2.199 1.00 98.50 193 ALA A N 1
ATOM 1497 C CA . ALA A 1 193 ? -4.966 -11.943 2.843 1.00 98.50 193 ALA A CA 1
ATOM 1498 C C . ALA A 1 193 ? -3.500 -11.617 3.184 1.00 98.50 193 ALA A C 1
ATOM 1500 O O . ALA A 1 193 ? -3.101 -11.718 4.341 1.00 98.50 193 ALA A O 1
ATOM 1501 N N . ALA A 1 194 ? -2.719 -11.121 2.217 1.00 98.38 194 ALA A N 1
ATOM 1502 C CA . ALA A 1 194 ? -1.318 -10.749 2.437 1.00 98.38 194 ALA A CA 1
ATOM 1503 C C . ALA A 1 194 ? -1.141 -9.632 3.493 1.00 98.38 194 ALA A C 1
ATOM 1505 O O . ALA A 1 194 ? -0.160 -9.625 4.237 1.00 98.38 194 ALA A O 1
ATOM 1506 N N . MET A 1 195 ? -2.104 -8.709 3.592 1.00 98.50 195 MET A N 1
ATOM 1507 C CA . MET A 1 195 ? -2.172 -7.679 4.634 1.00 98.50 195 MET A CA 1
ATOM 1508 C C . MET A 1 195 ? -2.386 -8.271 6.034 1.00 98.50 195 MET A C 1
ATOM 1510 O O . MET A 1 195 ? -1.729 -7.824 6.977 1.00 98.50 195 MET A O 1
ATOM 1514 N N . ARG A 1 196 ? -3.271 -9.267 6.186 1.00 98.06 196 ARG A N 1
ATOM 1515 C CA . ARG A 1 196 ? -3.484 -9.973 7.463 1.00 98.06 196 ARG A CA 1
ATOM 1516 C C . ARG A 1 196 ? -2.269 -10.811 7.850 1.00 98.06 196 ARG A C 1
ATOM 1518 O O . ARG A 1 196 ? -1.773 -10.660 8.962 1.00 98.06 196 ARG A O 1
ATOM 1525 N N . ASP A 1 197 ? -1.697 -11.580 6.925 1.00 97.38 197 ASP A N 1
ATOM 1526 C CA . ASP A 1 197 ? -0.448 -12.319 7.154 1.00 97.38 197 ASP A CA 1
ATOM 1527 C C . ASP A 1 197 ? 0.710 -11.396 7.585 1.00 97.38 197 ASP A C 1
ATOM 1529 O O . ASP A 1 197 ? 1.514 -11.753 8.452 1.00 97.38 197 ASP A O 1
ATOM 1533 N N . CYS A 1 198 ? 0.806 -10.187 7.020 1.00 96.19 198 CYS A N 1
ATOM 1534 C CA . CYS A 1 198 ? 1.836 -9.219 7.402 1.00 96.19 198 CYS A CA 1
ATOM 1535 C C . CYS A 1 198 ? 1.730 -8.799 8.879 1.00 96.19 198 CYS A C 1
ATOM 1537 O O . CYS A 1 198 ? 2.756 -8.558 9.523 1.00 96.19 198 CYS A O 1
ATOM 1539 N N . VAL A 1 199 ? 0.511 -8.751 9.424 1.00 95.94 199 VAL A N 1
ATOM 1540 C CA . VAL A 1 199 ? 0.244 -8.508 10.849 1.00 95.94 199 VAL A CA 1
ATOM 1541 C C . VAL A 1 199 ? 0.419 -9.788 11.670 1.00 95.94 199 VAL A C 1
ATOM 1543 O O . VAL A 1 199 ? 1.108 -9.757 12.681 1.00 95.94 199 VAL A O 1
ATOM 1546 N N . GLN A 1 200 ? -0.114 -10.929 11.234 1.00 94.44 200 GLN A N 1
ATOM 1547 C CA . GLN A 1 200 ? -0.054 -12.184 11.993 1.00 94.44 200 GLN A CA 1
ATOM 1548 C C . GLN A 1 200 ? 1.381 -12.718 12.159 1.00 94.44 200 GLN A C 1
ATOM 1550 O O . GLN A 1 200 ? 1.763 -13.169 13.239 1.00 94.44 200 GLN A O 1
ATOM 1555 N N . ARG A 1 201 ? 2.185 -12.679 11.088 1.00 92.00 201 ARG A N 1
ATOM 1556 C CA . ARG A 1 201 ? 3.513 -13.324 11.020 1.00 92.00 201 ARG A CA 1
ATOM 1557 C C . ARG A 1 201 ? 4.624 -12.465 10.399 1.00 92.00 201 ARG A C 1
ATOM 1559 O O . ARG A 1 201 ? 5.798 -12.767 10.592 1.00 92.00 201 ARG A O 1
ATOM 1566 N N . GLY A 1 202 ? 4.273 -11.387 9.699 1.00 90.62 202 GLY A N 1
ATOM 1567 C CA . GLY A 1 202 ? 5.197 -10.549 8.928 1.00 90.62 202 GLY A CA 1
ATOM 1568 C C . GLY A 1 202 ? 5.832 -9.354 9.656 1.00 90.62 202 GLY A C 1
ATOM 1569 O O . GLY A 1 202 ? 6.132 -9.413 10.853 1.00 90.62 202 GLY A O 1
ATOM 1570 N N . THR A 1 203 ? 6.066 -8.257 8.921 1.00 88.69 203 THR A N 1
ATOM 1571 C CA . THR A 1 203 ? 6.727 -7.024 9.414 1.00 88.69 203 THR A CA 1
ATOM 1572 C C . THR A 1 203 ? 5.819 -6.079 10.208 1.00 88.69 203 THR A C 1
ATOM 1574 O O . THR A 1 203 ? 6.271 -5.001 10.595 1.00 88.69 203 THR A O 1
ATOM 1577 N N . ALA A 1 204 ? 4.550 -6.433 10.429 1.00 90.94 204 ALA A N 1
ATOM 1578 C CA . ALA A 1 204 ? 3.575 -5.628 11.173 1.00 90.94 204 ALA A CA 1
ATOM 1579 C C . ALA A 1 204 ? 3.104 -6.293 12.485 1.00 90.94 204 ALA A C 1
ATOM 1581 O O . ALA A 1 204 ? 2.147 -5.830 13.100 1.00 90.94 204 ALA A O 1
ATOM 1582 N N . ARG A 1 205 ? 3.795 -7.345 12.954 1.00 91.75 205 ARG A N 1
ATOM 1583 C CA . ARG A 1 205 ? 3.463 -8.107 14.179 1.00 91.75 205 ARG A CA 1
ATOM 1584 C C . ARG A 1 205 ? 3.259 -7.290 15.455 1.00 91.75 205 ARG A C 1
ATOM 1586 O O . ARG A 1 205 ? 2.551 -7.751 16.344 1.00 91.75 205 ARG A O 1
ATOM 1593 N N . SER A 1 206 ? 3.814 -6.082 15.551 1.00 89.69 206 SER A N 1
ATOM 1594 C CA . SER A 1 206 ? 3.578 -5.185 16.690 1.00 89.69 206 SER A CA 1
ATOM 1595 C C . SER A 1 206 ? 2.109 -4.776 16.861 1.00 89.69 206 SER A C 1
ATOM 1597 O O . SER A 1 206 ? 1.709 -4.476 17.982 1.00 89.69 206 SER A O 1
ATOM 1599 N N . ILE A 1 207 ? 1.293 -4.809 15.797 1.00 91.56 207 ILE A N 1
ATOM 1600 C CA . ILE A 1 207 ? -0.140 -4.474 15.861 1.00 91.56 207 ILE A CA 1
ATOM 1601 C C . ILE A 1 207 ? -1.061 -5.696 16.027 1.00 91.56 207 ILE A C 1
ATOM 1603 O O . ILE A 1 207 ? -2.264 -5.529 16.201 1.00 91.56 207 ILE A O 1
ATOM 1607 N N . ALA A 1 208 ? -0.530 -6.926 16.038 1.00 89.25 208 AL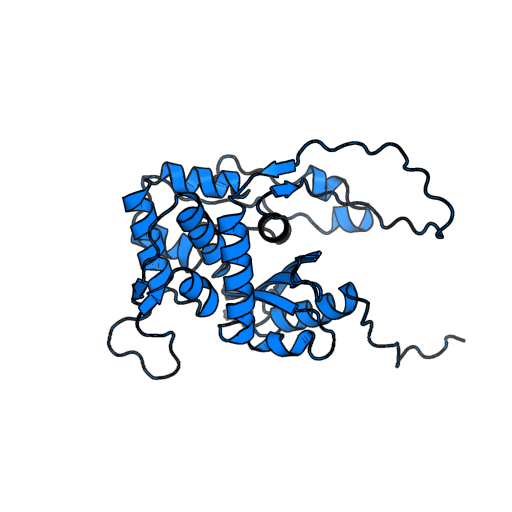A A N 1
ATOM 1608 C CA . ALA A 1 208 ? -1.343 -8.150 16.082 1.00 89.25 208 ALA A CA 1
ATOM 1609 C C . ALA A 1 208 ? -2.248 -8.261 17.325 1.00 89.25 208 ALA A C 1
ATOM 1611 O O . ALA A 1 208 ? -3.302 -8.886 17.266 1.00 89.25 208 ALA A O 1
ATOM 1612 N N . LYS A 1 209 ? -1.862 -7.622 18.438 1.00 90.31 209 LYS A N 1
ATOM 1613 C CA . LYS A 1 209 ? -2.643 -7.571 19.685 1.00 90.31 209 LYS A CA 1
ATOM 1614 C C . LYS A 1 209 ? -3.562 -6.348 19.812 1.00 90.31 209 LYS A C 1
ATOM 1616 O O . LYS A 1 209 ? -4.253 -6.210 20.816 1.00 90.31 209 LYS A O 1
ATOM 1621 N N . ALA A 1 210 ? -3.599 -5.454 18.819 1.00 88.94 210 ALA A N 1
ATOM 1622 C CA . ALA A 1 210 ? -4.364 -4.207 18.909 1.00 88.94 210 ALA A CA 1
ATOM 1623 C C . ALA A 1 210 ? -5.857 -4.444 19.167 1.00 88.94 210 ALA A C 1
ATOM 1625 O O . ALA A 1 210 ? -6.431 -3.767 20.014 1.00 88.94 210 ALA A O 1
ATOM 1626 N N . LEU A 1 211 ? -6.455 -5.426 18.487 1.00 90.75 211 LEU A N 1
ATOM 1627 C CA . LEU A 1 211 ? -7.881 -5.768 18.565 1.00 90.75 211 LEU A CA 1
ATOM 1628 C C . LEU A 1 211 ? -8.120 -7.151 19.217 1.00 90.75 211 LEU A C 1
ATOM 1630 O O . LEU A 1 211 ? -9.148 -7.792 18.997 1.00 90.75 211 LEU A O 1
ATOM 1634 N N . GLU A 1 212 ? -7.166 -7.626 20.026 1.00 91.50 212 GLU A N 1
ATOM 1635 C CA . GLU A 1 212 ? -7.256 -8.904 20.744 1.00 91.50 212 GLU A CA 1
ATOM 1636 C C . GLU A 1 212 ? -8.477 -8.932 21.684 1.00 91.50 212 GLU A C 1
ATOM 1638 O O . GLU A 1 212 ? -8.666 -8.030 22.496 1.00 91.50 212 GLU A O 1
ATOM 1643 N N . GLY A 1 213 ? -9.316 -9.966 21.556 1.00 91.12 213 GLY A N 1
ATOM 1644 C CA . GLY A 1 213 ? -10.568 -10.126 22.312 1.00 91.12 213 GLY A CA 1
ATOM 1645 C C . GLY A 1 213 ? -11.816 -9.498 21.672 1.00 91.12 213 GLY A C 1
ATOM 1646 O O . GLY A 1 213 ? -12.925 -9.865 22.047 1.00 91.12 213 GLY A O 1
ATOM 1647 N N . THR A 1 214 ? -11.665 -8.621 20.675 1.00 92.56 214 THR A N 1
ATOM 1648 C CA . THR A 1 214 ? -12.790 -7.873 20.067 1.00 92.56 214 THR A CA 1
ATOM 1649 C C . THR A 1 214 ? -13.523 -8.631 18.952 1.00 92.56 214 THR A C 1
ATOM 1651 O O . THR A 1 214 ? -14.640 -8.276 18.579 1.00 92.56 214 THR A O 1
ATOM 1654 N N . GLY A 1 215 ? -12.870 -9.641 18.367 1.00 93.88 215 GLY A N 1
ATOM 1655 C CA . GLY A 1 215 ? -13.306 -10.324 17.144 1.00 93.88 215 GLY A CA 1
ATOM 1656 C C . GLY A 1 215 ? -12.997 -9.576 15.837 1.00 93.88 215 GLY A C 1
ATOM 1657 O O . GLY A 1 215 ? -13.173 -10.157 14.771 1.00 93.88 215 GLY A O 1
ATOM 1658 N N . TRP A 1 216 ? -12.532 -8.325 15.894 1.00 96.50 216 TRP A N 1
ATOM 1659 C CA . TRP A 1 216 ? -12.082 -7.555 14.729 1.00 96.50 216 TRP A CA 1
ATOM 1660 C C . TRP A 1 216 ? -10.597 -7.806 14.436 1.00 96.50 216 TRP A C 1
ATOM 1662 O O . TRP A 1 216 ? -9.809 -8.096 15.337 1.00 96.50 216 TRP A O 1
ATOM 1672 N N . GLU A 1 217 ? -10.189 -7.631 13.179 1.00 96.94 217 GLU A N 1
ATOM 1673 C CA . GLU A 1 217 ? -8.800 -7.820 12.738 1.00 96.94 217 GLU A CA 1
ATOM 1674 C C . GLU A 1 217 ? -8.215 -6.552 12.104 1.00 96.94 217 GLU A C 1
ATOM 1676 O O . GLU A 1 217 ? -8.924 -5.747 11.496 1.00 96.94 217 GLU A O 1
ATOM 1681 N N . VAL A 1 218 ? -6.887 -6.410 12.163 1.00 97.88 218 VAL A N 1
ATOM 1682 C CA . VAL A 1 218 ? -6.137 -5.430 11.363 1.00 97.88 218 VAL A CA 1
ATOM 1683 C C . VAL A 1 218 ? -5.226 -6.174 10.395 1.00 97.88 218 VAL A C 1
ATOM 1685 O O . VAL A 1 218 ? -4.490 -7.073 10.793 1.00 97.88 218 VAL A O 1
ATOM 1688 N N . GLY A 1 219 ? -5.227 -5.761 9.130 1.00 98.06 219 GLY A N 1
ATOM 1689 C CA . GLY A 1 219 ? -4.208 -6.135 8.150 1.00 98.06 219 GLY A CA 1
ATOM 1690 C C . GLY A 1 219 ? -3.571 -4.882 7.559 1.00 98.06 219 GLY A C 1
ATOM 1691 O O . GLY A 1 219 ? -4.245 -3.874 7.382 1.00 98.06 219 GLY A O 1
ATOM 1692 N N . GLY A 1 220 ? -2.283 -4.909 7.226 1.00 97.19 220 GLY A N 1
ATOM 1693 C CA . GLY A 1 220 ? -1.606 -3.745 6.649 1.00 97.19 220 GLY A CA 1
ATOM 1694 C C . GLY A 1 220 ? -0.129 -3.978 6.370 1.00 97.19 220 GLY A C 1
ATOM 1695 O O . GLY A 1 220 ? 0.360 -5.097 6.495 1.00 97.19 220 GLY A O 1
ATOM 1696 N N . LYS A 1 221 ? 0.597 -2.917 6.008 1.00 95.75 221 LYS A N 1
ATOM 1697 C CA . LYS A 1 221 ? 2.047 -2.950 5.769 1.00 95.75 221 LYS A CA 1
ATOM 1698 C C . LYS A 1 221 ? 2.745 -1.783 6.456 1.00 95.75 221 LYS A C 1
ATOM 1700 O O . LYS A 1 221 ? 2.248 -0.658 6.475 1.00 95.75 221 LYS A O 1
ATOM 1705 N N . THR A 1 222 ? 3.925 -2.068 7.000 1.00 94.12 222 THR A N 1
ATOM 1706 C CA . THR A 1 222 ? 4.857 -1.076 7.547 1.00 94.12 222 THR A CA 1
ATOM 1707 C C . THR A 1 222 ? 5.791 -0.529 6.464 1.00 94.12 222 THR A C 1
ATOM 1709 O O . THR A 1 222 ? 6.321 -1.294 5.649 1.00 94.12 222 THR A O 1
ATOM 1712 N N . GLY A 1 223 ? 6.017 0.784 6.483 1.00 91.88 223 GLY A N 1
ATOM 1713 C CA . GLY A 1 223 ? 7.066 1.479 5.736 1.00 91.88 223 GLY A CA 1
ATOM 1714 C C . GLY A 1 223 ? 7.949 2.286 6.690 1.00 91.88 223 GLY A C 1
ATOM 1715 O O . GLY A 1 223 ? 7.454 2.837 7.669 1.00 91.88 223 GLY A O 1
ATOM 1716 N N . SER A 1 224 ? 9.247 2.339 6.413 1.00 89.25 224 SER A N 1
ATOM 1717 C CA . SER A 1 224 ? 10.252 3.060 7.206 1.00 89.25 224 SER A CA 1
ATOM 1718 C C . SER A 1 224 ? 11.286 3.624 6.238 1.00 89.25 224 SER A C 1
ATOM 1720 O O . SER A 1 224 ? 11.598 2.943 5.262 1.00 89.25 224 SER A O 1
ATOM 1722 N N . GLY A 1 225 ? 11.772 4.843 6.463 1.00 84.94 225 GLY A N 1
ATOM 1723 C CA . GLY A 1 225 ? 12.678 5.511 5.524 1.00 84.94 225 GLY A CA 1
ATOM 1724 C C . GLY A 1 225 ? 13.385 6.711 6.140 1.00 84.94 225 GLY A C 1
ATOM 1725 O O . GLY A 1 225 ? 12.951 7.233 7.173 1.00 84.94 225 GLY A O 1
ATOM 1726 N N . MET A 1 226 ? 14.497 7.124 5.537 1.00 82.38 226 MET A N 1
ATOM 1727 C CA . MET A 1 226 ? 15.406 8.102 6.142 1.00 82.38 226 MET A CA 1
ATOM 1728 C C . MET A 1 226 ? 15.042 9.550 5.798 1.00 82.38 226 MET A C 1
ATOM 1730 O O . MET A 1 226 ? 15.062 9.968 4.642 1.00 82.38 226 MET A O 1
ATOM 1734 N N . ALA A 1 227 ? 14.806 10.357 6.831 1.00 74.00 227 ALA A N 1
ATOM 1735 C CA . ALA A 1 227 ? 14.641 11.801 6.742 1.00 74.00 227 ALA A CA 1
ATOM 1736 C C . ALA A 1 227 ? 15.901 12.521 7.253 1.00 74.00 227 ALA A C 1
ATOM 1738 O O . ALA A 1 227 ? 16.259 12.438 8.430 1.00 74.00 227 ALA A O 1
ATOM 1739 N N . LEU A 1 228 ? 16.563 13.279 6.376 1.00 69.50 228 LEU A N 1
ATOM 1740 C CA . LEU A 1 228 ? 17.660 14.174 6.755 1.00 69.50 228 LEU A CA 1
ATOM 1741 C C . LEU A 1 228 ? 17.085 15.487 7.302 1.00 69.50 228 LEU A C 1
ATOM 1743 O O . LEU A 1 228 ? 16.512 16.275 6.550 1.00 69.50 228 LEU A O 1
ATOM 1747 N N . LEU A 1 229 ? 17.226 15.722 8.609 1.00 72.31 229 LEU A N 1
ATOM 1748 C CA . LEU A 1 229 ? 16.754 16.935 9.287 1.00 72.31 229 LEU A CA 1
ATOM 1749 C C . LEU A 1 229 ? 17.918 17.670 9.985 1.00 72.31 229 LEU A C 1
ATOM 1751 O O . LEU A 1 229 ? 18.940 17.054 10.285 1.00 72.31 229 LEU A O 1
ATOM 1755 N N . PRO A 1 230 ? 17.771 18.964 10.344 1.00 70.25 230 PRO A N 1
ATOM 1756 C CA . PRO A 1 230 ? 18.813 19.720 11.058 1.00 70.25 230 PRO A CA 1
ATOM 1757 C C . PRO A 1 230 ? 19.216 19.15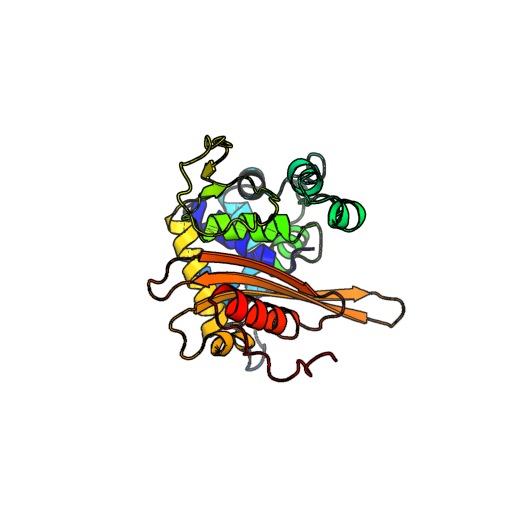3 12.432 1.00 70.25 230 PRO A C 1
ATOM 1759 O O . PRO A 1 230 ? 20.221 19.571 12.994 1.00 70.25 230 PRO A O 1
ATOM 1762 N N . LYS A 1 231 ? 18.440 18.207 12.982 1.00 73.94 231 LYS A N 1
ATOM 1763 C CA . LYS A 1 231 ? 18.741 17.471 14.225 1.00 73.94 231 LYS A CA 1
ATOM 1764 C C . LYS A 1 231 ? 19.429 16.116 13.971 1.00 73.94 231 LYS A C 1
ATOM 1766 O O . LYS A 1 231 ? 19.407 15.250 14.840 1.00 73.94 231 LYS A O 1
ATOM 1771 N N . GLY A 1 232 ? 20.006 15.927 12.784 1.00 72.06 232 GLY A N 1
ATOM 1772 C CA . GLY A 1 232 ? 20.590 14.666 12.328 1.00 72.06 232 GLY A CA 1
ATOM 1773 C C . GLY A 1 232 ? 19.585 13.755 11.607 1.00 72.06 232 GLY A C 1
ATOM 1774 O O . GLY A 1 232 ? 18.427 14.139 11.405 1.00 72.06 232 GLY A O 1
ATOM 1775 N N . PRO A 1 233 ? 20.020 12.550 11.194 1.00 72.62 233 PRO A N 1
ATOM 1776 C CA . PRO A 1 233 ? 19.158 11.573 10.538 1.00 72.62 233 PRO A CA 1
ATOM 1777 C C . PRO A 1 233 ? 18.020 11.121 11.460 1.00 72.62 233 PRO A C 1
ATOM 1779 O O . PRO A 1 233 ? 18.226 10.851 12.643 1.00 72.62 233 PRO A O 1
ATOM 1782 N N . GLN A 1 234 ? 16.815 11.039 10.910 1.00 85.38 234 GLN A N 1
ATOM 1783 C CA . GLN A 1 234 ? 15.590 10.620 11.590 1.00 85.38 234 GLN A CA 1
ATOM 1784 C C . GLN A 1 234 ? 14.867 9.579 10.730 1.00 85.38 234 GLN A C 1
ATOM 1786 O O . GLN A 1 234 ? 15.055 9.556 9.515 1.00 85.38 234 GLN A O 1
ATOM 1791 N N . ILE A 1 235 ? 14.039 8.729 11.340 1.00 88.44 235 ILE A N 1
ATOM 1792 C CA . ILE A 1 235 ? 13.243 7.735 10.606 1.00 88.44 235 ILE A CA 1
ATOM 1793 C C . ILE A 1 235 ? 11.793 8.210 10.535 1.00 88.44 235 ILE A C 1
ATOM 1795 O O . ILE A 1 235 ? 11.162 8.473 11.563 1.00 88.44 235 ILE A O 1
ATOM 1799 N N . ASP A 1 236 ? 11.282 8.315 9.313 1.00 91.00 236 ASP A N 1
ATOM 1800 C CA . ASP A 1 236 ? 9.880 8.583 9.017 1.00 91.00 236 ASP A CA 1
ATOM 1801 C C . ASP A 1 236 ? 9.120 7.248 8.923 1.00 91.00 236 ASP A C 1
ATOM 1803 O O . ASP A 1 236 ? 9.513 6.340 8.183 1.00 91.00 236 ASP A O 1
ATOM 1807 N N . GLY A 1 237 ? 8.029 7.125 9.685 1.00 93.25 237 GLY A N 1
ATOM 1808 C CA . GLY A 1 237 ? 7.288 5.875 9.857 1.00 93.25 237 GLY A CA 1
ATOM 1809 C C . GLY A 1 237 ? 5.914 5.895 9.190 1.00 93.25 237 GLY A C 1
ATOM 1810 O O . GLY A 1 237 ? 5.116 6.804 9.417 1.00 93.25 237 GLY A O 1
ATOM 1811 N N . TRP A 1 238 ? 5.606 4.851 8.420 1.00 95.38 238 TRP A N 1
ATOM 1812 C CA . TRP A 1 238 ? 4.285 4.580 7.848 1.00 95.38 238 TRP A CA 1
ATOM 1813 C C . TRP A 1 238 ? 3.704 3.267 8.379 1.00 95.38 238 TRP A C 1
ATOM 1815 O O . TRP A 1 238 ? 4.378 2.233 8.381 1.00 95.38 238 TRP A O 1
ATOM 1825 N N . PHE A 1 239 ? 2.410 3.269 8.691 1.00 96.94 239 PHE A N 1
ATOM 1826 C CA . PHE A 1 239 ? 1.611 2.046 8.738 1.00 96.94 239 PHE A CA 1
ATOM 1827 C C . PHE A 1 239 ? 0.243 2.290 8.099 1.00 96.94 239 PHE A C 1
ATOM 1829 O O . PHE A 1 239 ? -0.491 3.196 8.497 1.00 96.94 239 PHE A O 1
ATOM 1836 N N . ALA A 1 240 ? -0.097 1.492 7.090 1.00 98.25 240 ALA A N 1
ATOM 1837 C CA . ALA A 1 240 ? -1.315 1.658 6.304 1.00 98.25 240 ALA A CA 1
ATOM 1838 C C . ALA A 1 240 ? -1.955 0.298 6.000 1.00 98.25 240 ALA A C 1
ATOM 1840 O O . ALA A 1 240 ? -1.246 -0.694 5.795 1.00 98.25 240 ALA A O 1
ATOM 1841 N N . GLY A 1 241 ? -3.286 0.243 5.983 1.00 98.19 241 GLY A N 1
ATOM 1842 C CA . GLY A 1 241 ? -4.012 -1.013 5.842 1.00 98.19 241 GLY A CA 1
ATOM 1843 C C . GLY A 1 241 ? -5.530 -0.909 5.972 1.00 98.19 241 GLY A C 1
ATOM 1844 O O . GLY A 1 241 ? -6.142 0.116 5.661 1.00 98.19 241 GLY A O 1
ATOM 1845 N N . LEU A 1 242 ? -6.119 -2.015 6.419 1.00 98.56 242 LEU A N 1
ATOM 1846 C CA . LEU A 1 242 ? -7.548 -2.271 6.540 1.00 98.56 242 LEU A CA 1
ATOM 1847 C C . LEU A 1 242 ? -7.897 -2.794 7.936 1.00 98.56 242 LEU A C 1
ATOM 1849 O O . LEU A 1 242 ? -7.139 -3.561 8.534 1.00 98.56 242 LEU A O 1
ATOM 1853 N N . ILE A 1 243 ? -9.074 -2.405 8.419 1.00 98.25 243 ILE A N 1
ATOM 1854 C CA . ILE A 1 243 ? -9.716 -2.956 9.617 1.00 98.25 243 ILE A CA 1
ATOM 1855 C C . ILE A 1 243 ? -10.902 -3.808 9.153 1.00 98.25 243 ILE A C 1
ATOM 1857 O O . ILE A 1 243 ? -11.736 -3.335 8.369 1.00 98.25 243 ILE A O 1
ATOM 1861 N N . PHE A 1 244 ? -10.961 -5.053 9.620 1.00 98.12 244 PHE A N 1
ATOM 1862 C CA . PHE A 1 244 ? -11.957 -6.055 9.240 1.00 98.12 244 PHE A CA 1
ATOM 1863 C C . PHE A 1 244 ? -12.888 -6.370 10.413 1.00 98.12 244 PHE A C 1
ATOM 1865 O O . PHE A 1 244 ? -12.427 -6.497 11.547 1.00 98.12 244 PHE A O 1
ATOM 1872 N N . ASP A 1 245 ? -14.183 -6.508 10.133 1.00 97.31 245 ASP A N 1
ATOM 1873 C CA . ASP A 1 245 ? -15.173 -6.961 11.116 1.00 97.31 245 ASP A CA 1
ATOM 1874 C C . ASP A 1 245 ? -15.068 -8.475 11.401 1.00 97.31 245 ASP A C 1
ATOM 1876 O O . ASP A 1 245 ? -14.355 -9.184 10.684 1.00 97.31 245 ASP A O 1
ATOM 1880 N N . PRO A 1 246 ? -15.785 -9.014 12.412 1.00 96.56 246 PRO A N 1
ATOM 1881 C CA . PRO A 1 246 ? -15.752 -10.444 12.738 1.00 96.56 246 PRO A CA 1
ATOM 1882 C C . PRO A 1 246 ? -16.341 -11.372 11.657 1.00 96.56 246 PRO A C 1
ATOM 1884 O O . PRO A 1 246 ? -16.427 -12.581 11.865 1.00 96.56 246 PRO A O 1
ATOM 1887 N N . GLN A 1 247 ? -16.780 -10.835 10.512 1.00 96.62 247 GLN A N 1
ATOM 1888 C CA . GLN A 1 247 ? -17.161 -11.592 9.316 1.00 96.62 247 GLN A CA 1
ATOM 1889 C C . GLN A 1 247 ? -16.053 -11.551 8.240 1.00 96.62 247 GLN A C 1
ATOM 1891 O O . GLN A 1 247 ? -16.244 -12.039 7.126 1.00 96.62 247 GLN A O 1
ATOM 1896 N N . GLY A 1 248 ? -14.889 -10.974 8.559 1.00 95.56 248 GLY A N 1
ATOM 1897 C CA . GLY A 1 248 ? -13.735 -10.839 7.673 1.00 95.56 248 GLY A CA 1
ATOM 1898 C C . GLY A 1 248 ? -13.875 -9.739 6.617 1.00 95.56 248 GLY A C 1
ATOM 1899 O O . GLY A 1 248 ? -13.014 -9.643 5.735 1.00 95.56 248 GLY A O 1
ATOM 1900 N N . LYS A 1 249 ? -14.929 -8.910 6.677 1.00 97.31 249 LYS A N 1
ATOM 1901 C CA . LYS A 1 249 ? -15.196 -7.846 5.702 1.00 97.31 249 LYS A CA 1
ATOM 1902 C C . LYS A 1 249 ? -14.463 -6.570 6.099 1.00 97.31 249 LYS A C 1
ATOM 1904 O O . LYS A 1 249 ? -14.555 -6.112 7.233 1.00 97.31 249 LYS A O 1
ATOM 1909 N N . ALA A 1 250 ? -13.760 -5.957 5.149 1.00 98.19 250 ALA A N 1
ATOM 1910 C CA . ALA A 1 250 ? -13.108 -4.670 5.370 1.00 98.19 250 ALA A CA 1
ATOM 1911 C C . ALA A 1 250 ? -14.154 -3.564 5.600 1.00 98.19 250 ALA A C 1
ATOM 1913 O O . ALA A 1 250 ? -15.080 -3.401 4.801 1.00 98.19 250 ALA A O 1
ATOM 1914 N N . ARG A 1 251 ? -14.003 -2.798 6.686 1.00 96.94 251 ARG A N 1
ATOM 1915 C CA . ARG A 1 251 ? -14.929 -1.715 7.075 1.00 96.94 251 ARG A CA 1
ATOM 1916 C C . ARG A 1 251 ? -14.291 -0.338 7.055 1.00 96.94 251 ARG A C 1
ATOM 1918 O O . ARG A 1 251 ? -14.962 0.625 6.703 1.00 96.94 251 ARG A O 1
ATOM 1925 N N . PHE A 1 252 ? -13.001 -0.260 7.367 1.00 97.44 252 PHE A N 1
ATOM 1926 C CA . PHE A 1 252 ? -12.242 0.985 7.357 1.00 97.44 252 PHE A CA 1
ATOM 1927 C C . PHE A 1 252 ? -10.899 0.781 6.654 1.00 97.44 252 PHE A C 1
ATOM 1929 O O . PHE A 1 252 ? -10.274 -0.272 6.794 1.00 97.44 252 PHE A O 1
ATOM 1936 N N . ALA A 1 253 ? -10.446 1.807 5.935 1.00 97.94 253 ALA A N 1
ATOM 1937 C CA . ALA A 1 253 ? -9.098 1.904 5.388 1.00 97.94 253 ALA A CA 1
ATOM 1938 C C . ALA A 1 253 ? -8.366 3.063 6.070 1.00 97.94 253 ALA A C 1
ATOM 1940 O O . ALA A 1 253 ? -8.939 4.140 6.238 1.00 97.94 253 ALA A O 1
ATOM 1941 N N . PHE A 1 254 ? -7.107 2.857 6.454 1.00 97.25 254 PHE A N 1
ATOM 1942 C CA . PHE A 1 254 ? -6.305 3.852 7.170 1.00 97.25 254 PHE A CA 1
ATOM 1943 C C . PHE A 1 254 ? -4.902 3.973 6.567 1.00 97.25 254 PHE A C 1
ATOM 1945 O O . PHE A 1 254 ? -4.357 3.021 6.005 1.00 97.25 254 PHE A O 1
ATOM 1952 N N . ALA A 1 255 ? -4.302 5.153 6.708 1.00 96.81 255 ALA A N 1
ATOM 1953 C CA . ALA A 1 255 ? -2.957 5.447 6.230 1.00 96.81 255 ALA A CA 1
ATOM 1954 C C . ALA A 1 255 ? -2.265 6.419 7.198 1.00 96.81 255 ALA A C 1
ATOM 1956 O O . ALA A 1 255 ? -2.400 7.636 7.079 1.00 96.81 255 ALA A O 1
ATOM 1957 N N . THR A 1 256 ? -1.548 5.870 8.179 1.00 96.25 256 THR A N 1
ATOM 1958 C CA . THR A 1 256 ? -0.896 6.635 9.248 1.00 96.25 256 THR A CA 1
ATOM 1959 C C . THR A 1 256 ? 0.549 6.934 8.875 1.00 96.25 256 THR A C 1
ATOM 1961 O O . THR A 1 256 ? 1.326 6.015 8.608 1.00 96.25 256 THR A O 1
ATOM 1964 N N . PHE A 1 257 ? 0.913 8.215 8.905 1.00 93.75 257 PHE A N 1
ATOM 1965 C CA . PHE A 1 257 ? 2.272 8.707 8.691 1.00 93.75 257 PHE A CA 1
ATOM 1966 C C . PHE A 1 257 ? 2.746 9.501 9.908 1.00 93.75 257 PHE A C 1
ATOM 1968 O O . PHE A 1 257 ? 2.033 10.381 10.390 1.00 93.75 257 PHE A O 1
ATOM 1975 N N . VAL A 1 258 ? 3.960 9.220 10.378 1.00 92.75 258 VAL A N 1
ATOM 1976 C CA . VAL A 1 258 ? 4.591 9.915 11.503 1.00 92.75 258 VAL A CA 1
ATOM 1977 C C . VAL A 1 258 ? 6.005 10.326 11.097 1.00 92.75 258 VAL A C 1
ATOM 1979 O O . VAL A 1 258 ? 6.924 9.504 11.053 1.00 92.75 258 VAL A O 1
ATOM 1982 N N . ARG A 1 259 ? 6.178 11.618 10.800 1.00 90.06 259 ARG A N 1
ATOM 1983 C CA . ARG A 1 259 ? 7.490 12.218 10.522 1.00 90.06 259 ARG A CA 1
ATOM 1984 C C . ARG A 1 259 ? 8.354 12.183 11.783 1.00 90.06 259 ARG A C 1
ATOM 1986 O O . ARG A 1 259 ? 7.873 12.569 12.847 1.00 90.06 259 ARG A O 1
ATOM 1993 N N . SER A 1 260 ? 9.601 11.728 11.671 1.00 90.06 260 SER A N 1
ATOM 1994 C CA . SER A 1 260 ? 10.479 11.416 12.814 1.00 90.06 260 SER A CA 1
ATOM 1995 C C . SER A 1 260 ? 9.821 10.463 13.827 1.00 90.06 260 SER A C 1
ATOM 1997 O O . SER A 1 260 ? 10.058 10.545 15.030 1.00 90.06 260 SER A O 1
ATOM 1999 N N . GLY A 1 261 ? 8.949 9.575 13.338 1.00 87.50 261 GLY A N 1
ATOM 2000 C CA . GLY A 1 261 ? 8.146 8.655 14.139 1.00 87.50 261 GLY A CA 1
ATOM 2001 C C . GLY A 1 261 ? 8.838 7.358 14.541 1.00 87.50 261 GLY A C 1
ATOM 2002 O O . GLY A 1 261 ? 8.228 6.580 15.276 1.00 87.50 261 GLY A O 1
ATOM 2003 N N . GLY A 1 262 ? 10.060 7.112 14.067 1.00 91.31 262 GLY A N 1
ATOM 2004 C CA . GLY A 1 262 ? 10.696 5.798 14.152 1.00 91.31 262 GLY A CA 1
ATOM 2005 C C . GLY A 1 262 ? 10.251 4.882 13.009 1.00 91.31 262 GLY A C 1
ATOM 2006 O O . GLY A 1 262 ? 9.686 5.334 12.010 1.00 91.31 262 GLY A O 1
ATOM 2007 N N . TYR A 1 263 ? 10.505 3.584 13.137 1.00 90.94 263 TYR A N 1
ATOM 2008 C CA . TYR A 1 263 ? 10.105 2.600 12.130 1.00 90.94 263 TYR A CA 1
ATOM 2009 C C . TYR A 1 263 ? 8.573 2.500 12.029 1.00 90.94 263 TYR A C 1
ATOM 2011 O O . TYR A 1 263 ? 7.848 2.687 13.007 1.00 90.94 263 TYR A O 1
ATOM 2019 N N . GLY A 1 264 ? 8.043 2.125 10.861 1.00 88.31 264 GLY A N 1
ATOM 2020 C CA . GLY A 1 264 ? 6.594 1.998 10.645 1.00 88.31 264 GLY A CA 1
ATOM 2021 C C . GLY A 1 264 ? 5.880 1.048 11.618 1.00 88.31 264 GLY A C 1
ATOM 2022 O O . GLY A 1 264 ? 4.713 1.252 11.940 1.00 88.31 264 GLY A O 1
ATOM 2023 N N . GLY A 1 265 ? 6.590 0.040 12.139 1.00 88.50 265 GLY A N 1
ATOM 2024 C CA . GLY A 1 265 ? 6.089 -0.879 13.169 1.00 88.50 265 GLY A CA 1
ATOM 2025 C C . GLY A 1 265 ? 6.021 -0.295 14.587 1.00 88.50 265 GLY A C 1
ATOM 2026 O O . GLY A 1 265 ? 5.569 -0.991 15.494 1.00 88.50 265 GLY A O 1
ATOM 2027 N N . GLU A 1 266 ? 6.466 0.946 14.791 1.00 91.75 266 GLU A N 1
ATOM 2028 C CA . GLU A 1 266 ? 6.532 1.618 16.089 1.00 91.75 266 GLU A CA 1
ATOM 2029 C C . GLU A 1 266 ? 5.369 2.609 16.237 1.00 91.75 266 GLU A C 1
ATOM 2031 O O . GLU A 1 266 ? 4.226 2.193 16.415 1.00 91.75 266 GLU A O 1
ATOM 2036 N N . ASN A 1 267 ? 5.613 3.922 16.188 1.00 94.56 267 ASN A N 1
ATOM 2037 C CA . ASN A 1 267 ? 4.585 4.901 16.552 1.00 94.56 267 ASN A CA 1
ATOM 2038 C C . ASN A 1 267 ? 3.468 5.026 15.503 1.00 94.56 267 ASN A C 1
ATOM 2040 O O . ASN A 1 267 ? 2.324 5.268 15.880 1.00 94.56 267 ASN A O 1
ATOM 2044 N N . ALA A 1 268 ? 3.752 4.774 14.219 1.00 95.25 268 ALA A N 1
ATOM 2045 C CA . ALA A 1 268 ? 2.710 4.711 13.192 1.00 95.25 268 ALA A CA 1
ATOM 2046 C C . ALA A 1 268 ? 1.759 3.517 13.415 1.00 95.25 268 ALA A C 1
ATOM 2048 O O . ALA A 1 268 ? 0.544 3.688 13.352 1.00 95.25 268 ALA A O 1
ATOM 2049 N N . ALA A 1 269 ? 2.286 2.336 13.762 1.00 94.50 269 ALA A N 1
ATOM 2050 C CA . ALA A 1 269 ? 1.467 1.181 14.133 1.00 94.50 269 ALA A CA 1
ATOM 2051 C C . ALA A 1 269 ? 0.666 1.414 15.429 1.00 94.50 269 ALA A C 1
ATOM 2053 O O . ALA A 1 269 ? -0.524 1.110 15.461 1.00 94.50 269 ALA A O 1
ATOM 2054 N N . LYS A 1 270 ? 1.272 2.007 16.471 1.00 94.56 270 LYS A N 1
ATOM 2055 C CA . LYS A 1 270 ? 0.572 2.351 17.727 1.00 94.56 270 LYS A CA 1
ATOM 2056 C C . LYS A 1 270 ? -0.601 3.307 17.493 1.00 94.56 270 LYS A C 1
ATOM 2058 O O . LYS A 1 270 ? -1.704 3.028 17.943 1.00 94.56 270 LYS A O 1
ATOM 2063 N N . ILE A 1 271 ? -0.392 4.398 16.752 1.00 96.06 271 ILE A N 1
ATOM 2064 C CA . ILE A 1 271 ? -1.462 5.361 16.439 1.00 96.06 271 ILE A CA 1
ATOM 2065 C C . ILE A 1 271 ? -2.587 4.687 15.639 1.00 96.06 271 ILE A C 1
ATOM 2067 O O . ILE A 1 271 ? -3.760 4.933 15.910 1.00 96.06 271 ILE A O 1
ATOM 2071 N N . SER A 1 272 ? -2.257 3.780 14.712 1.00 96.38 272 SER A N 1
ATOM 2072 C CA . SER A 1 272 ? -3.267 2.984 14.003 1.00 96.38 272 SER A CA 1
ATOM 2073 C C . SER A 1 272 ? -4.018 1.994 14.902 1.00 96.38 272 SER A C 1
ATOM 2075 O O . SER A 1 272 ? -5.169 1.691 14.605 1.00 96.38 272 SER A O 1
ATOM 2077 N N . ALA A 1 273 ? -3.413 1.496 15.986 1.00 94.50 273 ALA A N 1
ATOM 2078 C CA . ALA A 1 273 ? -4.080 0.621 16.955 1.00 94.50 273 ALA A CA 1
ATOM 2079 C C . ALA A 1 273 ? -5.138 1.382 17.768 1.00 94.50 273 ALA A C 1
ATOM 2081 O O . ALA A 1 273 ? -6.278 0.929 17.865 1.00 94.50 273 ALA A O 1
ATOM 2082 N N . GLU A 1 274 ? -4.783 2.561 18.285 1.00 95.19 274 GLU A N 1
ATOM 2083 C CA . GLU A 1 274 ? -5.715 3.446 18.998 1.00 95.19 274 GLU A CA 1
ATOM 2084 C C . GLU A 1 274 ? -6.849 3.922 18.074 1.00 95.19 274 GLU A C 1
ATOM 2086 O O . GLU A 1 274 ? -8.021 3.878 18.447 1.00 95.19 274 GLU A O 1
ATOM 2091 N N . LEU A 1 275 ? -6.521 4.293 16.828 1.00 95.06 275 LEU A N 1
ATOM 2092 C CA . LEU A 1 275 ? -7.512 4.631 15.803 1.00 95.06 275 LEU A CA 1
ATOM 2093 C C . LEU A 1 275 ? -8.451 3.452 15.505 1.00 95.06 275 LEU A C 1
ATOM 2095 O O . LEU A 1 275 ? -9.656 3.655 15.381 1.00 95.06 275 LEU A O 1
ATOM 2099 N N . ALA A 1 276 ? -7.924 2.229 15.404 1.00 95.00 276 ALA A N 1
ATOM 2100 C CA . ALA A 1 276 ? -8.740 1.046 15.151 1.00 95.00 276 ALA A CA 1
ATOM 2101 C C . ALA A 1 276 ? -9.716 0.768 16.303 1.00 95.00 276 ALA A C 1
ATOM 2103 O O . ALA A 1 276 ? -10.899 0.567 16.039 1.00 95.00 276 ALA A O 1
ATOM 2104 N N . ARG A 1 277 ? -9.255 0.835 17.561 1.00 94.19 277 ARG A N 1
ATOM 2105 C CA . ARG A 1 277 ? -10.110 0.703 18.757 1.00 94.19 277 ARG A CA 1
ATOM 2106 C C . ARG A 1 277 ? -11.222 1.747 18.781 1.00 94.19 277 ARG A C 1
ATOM 2108 O O . ARG A 1 277 ? -12.392 1.395 18.915 1.00 94.19 277 ARG A O 1
ATOM 2115 N N . TYR A 1 278 ? -10.873 3.013 18.556 1.00 94.00 278 TYR A N 1
ATOM 2116 C CA . TYR A 1 278 ? -11.840 4.105 18.474 1.00 94.00 278 TYR A CA 1
ATOM 2117 C C . TYR A 1 278 ? -12.910 3.862 17.392 1.00 94.00 278 TYR A C 1
ATOM 2119 O O . TYR A 1 278 ? -14.102 3.970 17.677 1.00 94.00 278 TYR A O 1
ATOM 2127 N N . LEU A 1 279 ? -12.505 3.459 16.180 1.00 92.50 279 LEU A N 1
ATOM 2128 C CA . LEU A 1 279 ? -13.418 3.217 15.052 1.00 92.50 279 LEU A CA 1
ATOM 2129 C C . LEU A 1 279 ? -14.373 2.028 15.251 1.00 92.50 279 LEU A C 1
ATOM 2131 O O . LEU A 1 279 ? -15.466 2.043 14.686 1.00 92.50 279 LEU A O 1
ATOM 2135 N N . ILE A 1 280 ? -14.000 1.015 16.043 1.00 92.81 280 ILE A N 1
ATOM 2136 C CA . ILE A 1 280 ? -14.890 -0.118 16.370 1.00 92.81 280 ILE A CA 1
ATOM 2137 C C . ILE A 1 280 ? -15.779 0.139 17.599 1.00 92.81 280 ILE A C 1
ATOM 2139 O O . ILE A 1 280 ? -16.548 -0.736 17.993 1.00 92.81 280 ILE A O 1
ATOM 2143 N N . GLY A 1 281 ? -15.693 1.327 18.207 1.00 85.56 281 GLY A N 1
ATOM 2144 C CA . GLY A 1 281 ? -16.457 1.706 19.399 1.00 85.56 281 GLY A CA 1
ATOM 2145 C C . GLY A 1 281 ? -15.771 1.393 20.733 1.00 85.56 281 GLY A C 1
ATOM 2146 O O . GLY A 1 281 ? -16.293 1.780 21.778 1.00 85.56 281 GLY A O 1
ATOM 2147 N N . GLU A 1 282 ? -14.578 0.787 20.731 1.00 69.06 282 GLU A N 1
ATOM 2148 C CA . GLU A 1 282 ? -13.744 0.612 21.929 1.00 69.06 282 GLU A CA 1
ATOM 2149 C C . GLU A 1 282 ? -13.041 1.921 22.318 1.00 69.06 282 GLU A C 1
ATOM 2151 O O . GLU A 1 282 ? -11.814 2.036 22.348 1.00 69.06 282 GLU A O 1
ATOM 2156 N N . THR A 1 283 ? -13.832 2.938 22.658 1.00 50.03 283 THR A N 1
ATOM 2157 C CA . THR A 1 283 ? -13.298 4.106 23.359 1.00 50.03 283 THR A CA 1
ATOM 2158 C C . THR A 1 283 ? -12.858 3.670 24.753 1.00 50.03 283 THR A C 1
ATOM 2160 O O . THR A 1 283 ? -13.668 3.191 25.548 1.00 50.03 283 THR A O 1
ATOM 2163 N N . THR A 1 284 ? -11.581 3.872 25.079 1.00 44.22 284 THR A N 1
ATOM 2164 C CA . THR A 1 284 ? -11.075 3.744 26.448 1.00 44.22 284 THR A CA 1
ATOM 2165 C C . THR A 1 284 ? -11.848 4.704 27.353 1.00 44.22 284 THR A C 1
ATOM 2167 O O . THR A 1 284 ? -11.691 5.922 27.280 1.00 44.22 284 THR A O 1
ATOM 2170 N N . ALA A 1 285 ? -12.752 4.148 28.170 1.00 37.12 285 ALA A N 1
ATOM 2171 C CA . ALA A 1 285 ? -13.702 4.925 28.960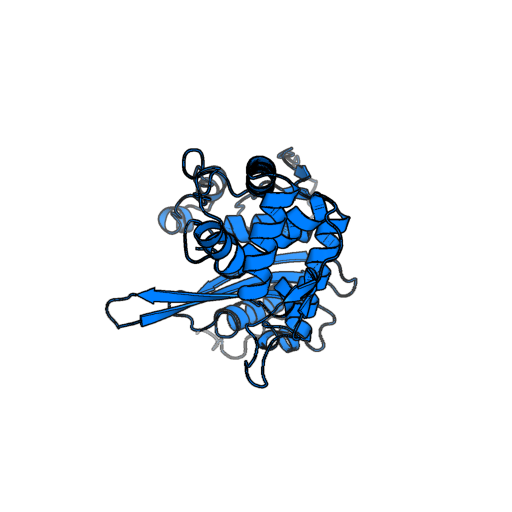 1.00 37.12 285 ALA A CA 1
ATOM 2172 C C . ALA A 1 285 ? -12.980 5.991 29.801 1.00 37.12 285 ALA A C 1
ATOM 2174 O O . ALA A 1 285 ? -12.002 5.691 30.490 1.00 37.12 285 ALA A O 1
ATOM 2175 N N . ALA A 1 286 ? -13.459 7.235 29.717 1.00 40.41 286 ALA A N 1
ATOM 2176 C CA . ALA A 1 286 ? -12.759 8.411 30.223 1.00 40.41 286 ALA A CA 1
ATOM 2177 C C . ALA A 1 286 ? -12.495 8.327 31.738 1.00 40.41 286 ALA A C 1
ATOM 2179 O O . ALA A 1 286 ? -13.376 8.626 32.543 1.00 40.41 286 ALA A O 1
ATOM 2180 N N . LYS A 1 287 ? -11.268 7.949 32.120 1.00 38.44 287 LYS A N 1
ATOM 2181 C CA . LYS A 1 287 ? -10.832 7.886 33.525 1.00 38.44 287 LYS A CA 1
ATOM 2182 C C . LYS A 1 287 ? -10.313 9.211 34.085 1.00 38.44 287 LYS A C 1
ATOM 2184 O O . LYS A 1 287 ? -10.437 9.420 35.282 1.00 38.44 287 LYS A O 1
ATOM 2189 N N . ASP A 1 288 ? -9.837 10.115 33.227 1.00 38.25 288 ASP A N 1
ATOM 2190 C CA . ASP A 1 288 ? -9.283 11.418 33.620 1.00 38.25 288 ASP A CA 1
ATOM 2191 C C . ASP A 1 288 ? -9.959 12.588 32.885 1.00 38.25 288 ASP A C 1
ATOM 2193 O O . ASP A 1 288 ? -9.336 13.383 32.179 1.00 38.25 288 ASP A O 1
ATOM 2197 N N . ARG A 1 289 ? -11.275 12.727 33.080 1.00 35.81 289 ARG A N 1
ATOM 2198 C CA . ARG A 1 289 ? -11.910 14.053 33.062 1.00 35.81 289 ARG A CA 1
ATOM 2199 C C . ARG A 1 289 ? -12.275 14.424 34.499 1.00 35.81 289 ARG A C 1
ATOM 2201 O O . ARG A 1 289 ? -13.317 13.963 34.964 1.00 35.81 289 ARG A O 1
ATOM 2208 N N . PRO A 1 290 ? -11.477 15.252 35.204 1.00 38.91 290 PRO A N 1
ATOM 2209 C CA . PRO A 1 290 ? -11.968 15.875 36.424 1.00 38.91 290 PRO A CA 1
ATOM 2210 C C . PRO A 1 290 ? -13.238 16.664 36.092 1.00 38.91 290 PRO A C 1
ATOM 2212 O O . PRO A 1 290 ? -13.301 17.365 35.076 1.00 38.91 290 PRO A O 1
ATOM 2215 N N . SER A 1 291 ? -14.259 16.533 36.937 1.00 41.06 291 SER A N 1
ATOM 2216 C CA . SER A 1 291 ? -15.477 17.335 36.847 1.00 41.06 291 SER A CA 1
ATOM 2217 C C . SER A 1 291 ? -15.103 18.815 36.876 1.00 41.06 291 SER A C 1
ATOM 2219 O O . SER A 1 291 ? -14.492 19.272 37.845 1.00 41.06 291 SER A O 1
ATOM 2221 N N . ARG A 1 292 ? -15.452 19.563 35.822 1.00 36.47 292 ARG A N 1
ATOM 2222 C CA . ARG A 1 292 ? -15.326 21.023 35.862 1.00 36.47 292 ARG A CA 1
ATOM 2223 C C . ARG A 1 292 ? -16.256 21.581 36.952 1.00 36.47 292 ARG A C 1
ATOM 2225 O O . ARG A 1 292 ? -17.388 21.100 37.027 1.00 36.47 292 ARG A O 1
ATOM 2232 N N . PRO A 1 293 ? -15.788 22.548 37.761 1.00 50.31 293 PRO A N 1
ATOM 2233 C CA . PRO A 1 293 ? -16.672 23.398 38.552 1.00 50.31 293 PRO A CA 1
ATOM 2234 C C . PRO A 1 293 ? -17.484 24.338 37.645 1.00 50.31 293 PRO A C 1
ATOM 2236 O O . PRO A 1 293 ? -17.035 24.582 36.496 1.00 50.31 293 PRO A O 1
#